Protein AF-A0A7S3QJV5-F1 (afdb_monomer_lite)

Radius of gyration: 36.89 Å; chains: 1; bounding box: 126×72×100 Å

InterPro domains:
  IPR002048 EF-hand domain [PS50222] (145-180)
  IPR011992 EF-hand domain pair [SSF47473] (116-188)
  IPR018247 EF-Hand 1, calcium-binding site [PS00018] (158-170)

Structure (mmCIF, N/CA/C/O backbone):
data_AF-A0A7S3QJV5-F1
#
_entry.id   AF-A0A7S3QJV5-F1
#
loop_
_atom_site.group_PDB
_atom_site.id
_atom_site.type_symbol
_atom_site.label_atom_id
_atom_site.label_alt_id
_atom_site.label_comp_id
_atom_site.label_asym_id
_atom_site.label_entity_id
_atom_site.label_seq_id
_atom_site.pdbx_PDB_ins_code
_atom_site.Cartn_x
_atom_site.Cartn_y
_atom_site.Cartn_z
_atom_site.occupancy
_atom_site.B_iso_or_equiv
_atom_site.auth_seq_id
_atom_site.auth_comp_id
_atom_site.auth_asym_id
_atom_site.auth_atom_id
_atom_site.pdbx_PDB_model_num
ATOM 1 N N . MET A 1 1 ? 72.831 6.671 14.131 1.00 45.59 1 MET A N 1
ATOM 2 C CA . MET A 1 1 ? 72.555 6.901 12.698 1.00 45.59 1 MET A CA 1
ATOM 3 C C . MET A 1 1 ? 71.406 5.989 12.308 1.00 45.59 1 MET A C 1
ATOM 5 O O . MET A 1 1 ? 71.610 4.786 12.236 1.00 45.59 1 MET A O 1
ATOM 9 N N . ALA A 1 2 ? 70.197 6.540 12.195 1.00 48.31 2 ALA A N 1
ATOM 10 C CA . ALA A 1 2 ? 69.017 5.817 11.722 1.00 48.31 2 ALA A CA 1
ATOM 11 C C . ALA A 1 2 ? 68.817 6.124 10.223 1.00 48.31 2 ALA A C 1
ATOM 13 O O . ALA A 1 2 ? 69.078 7.262 9.821 1.00 48.31 2 ALA A O 1
ATOM 14 N N . PRO A 1 3 ? 68.422 5.138 9.399 1.00 60.75 3 PRO A N 1
ATOM 15 C CA . PRO A 1 3 ? 68.335 5.291 7.953 1.00 60.75 3 PRO A CA 1
ATOM 16 C C . PRO A 1 3 ? 67.136 6.161 7.558 1.00 60.75 3 PRO A C 1
ATOM 18 O O . PRO A 1 3 ? 66.060 6.071 8.147 1.00 60.75 3 PRO A O 1
ATOM 21 N N . GLY A 1 4 ? 67.368 7.031 6.574 1.00 59.47 4 GLY A N 1
ATOM 22 C CA . GLY A 1 4 ? 66.462 8.093 6.154 1.00 59.47 4 GLY A CA 1
ATOM 23 C C . GLY A 1 4 ? 65.121 7.594 5.618 1.00 59.47 4 GLY A C 1
ATOM 24 O O . GLY A 1 4 ? 65.064 6.784 4.696 1.00 59.47 4 GLY A O 1
ATOM 25 N N . MET A 1 5 ? 64.042 8.146 6.174 1.00 69.69 5 MET A N 1
ATOM 26 C CA . MET A 1 5 ? 62.710 8.097 5.580 1.00 69.69 5 MET A CA 1
ATOM 27 C C . MET A 1 5 ? 62.641 9.100 4.429 1.00 69.69 5 MET A C 1
ATOM 29 O O . MET A 1 5 ? 62.835 10.299 4.625 1.00 69.69 5 MET A O 1
ATOM 33 N N . VAL A 1 6 ? 62.355 8.600 3.230 1.00 72.56 6 VAL A N 1
ATOM 34 C CA . VAL A 1 6 ? 62.026 9.431 2.070 1.00 72.56 6 VAL A CA 1
ATOM 35 C C . VAL A 1 6 ? 60.560 9.865 2.205 1.00 72.56 6 VAL A C 1
ATOM 37 O O . VAL A 1 6 ? 59.703 9.001 2.409 1.00 72.56 6 VAL A O 1
ATOM 40 N N . PRO A 1 7 ? 60.241 11.169 2.130 1.00 69.81 7 PRO A N 1
ATOM 41 C CA . PRO A 1 7 ? 58.867 11.641 2.237 1.00 69.81 7 PRO A CA 1
ATOM 42 C C . PRO A 1 7 ? 58.030 11.209 1.018 1.00 69.81 7 PRO A C 1
ATOM 44 O O . PRO A 1 7 ? 58.545 11.176 -0.104 1.00 69.81 7 PRO A O 1
ATOM 47 N N . PRO A 1 8 ? 56.739 10.884 1.215 1.00 71.44 8 PRO A N 1
ATOM 48 C CA . PRO A 1 8 ? 55.853 10.470 0.135 1.00 71.44 8 PRO A CA 1
ATOM 49 C C . PRO A 1 8 ? 55.608 11.622 -0.847 1.00 71.44 8 PRO A C 1
ATOM 51 O O . PRO A 1 8 ? 55.221 12.725 -0.461 1.00 71.44 8 PRO A O 1
ATOM 54 N N . GLN A 1 9 ? 55.835 11.346 -2.131 1.00 64.75 9 GLN A N 1
ATOM 55 C CA . GLN A 1 9 ? 55.521 12.243 -3.243 1.00 64.75 9 GLN A CA 1
ATOM 56 C C . GLN A 1 9 ? 54.000 12.432 -3.339 1.00 64.75 9 GLN A C 1
ATOM 58 O O . GLN A 1 9 ? 53.252 11.458 -3.434 1.00 64.75 9 GLN A O 1
ATOM 63 N N . MET A 1 10 ? 53.546 13.686 -3.310 1.00 60.22 10 MET A N 1
ATOM 64 C CA . MET A 1 10 ? 52.141 14.041 -3.511 1.00 60.22 10 MET A CA 1
ATOM 65 C C . MET A 1 10 ? 51.757 13.869 -4.983 1.00 60.22 10 MET A C 1
ATOM 67 O O . MET A 1 10 ? 52.409 14.413 -5.873 1.00 60.22 10 MET A O 1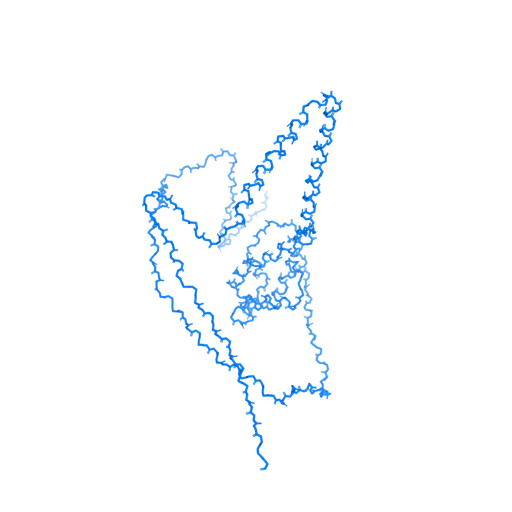
ATOM 71 N N . VAL A 1 11 ? 50.676 13.131 -5.233 1.00 72.50 11 VAL A N 1
ATOM 72 C CA . VAL A 1 11 ? 50.084 12.977 -6.566 1.00 72.50 11 VAL A CA 1
ATOM 73 C C . VAL A 1 11 ? 49.318 14.265 -6.917 1.00 72.50 11 VAL A C 1
ATOM 75 O O . VAL A 1 11 ? 48.444 14.672 -6.147 1.00 72.50 11 VAL A O 1
ATOM 78 N N . PRO A 1 12 ? 49.606 14.935 -8.049 1.00 59.50 12 PRO A N 1
ATOM 79 C CA . PRO A 1 12 ? 48.866 16.124 -8.464 1.00 59.50 12 PRO A CA 1
ATOM 80 C C . PRO A 1 12 ? 47.419 15.750 -8.813 1.00 59.50 12 PRO A C 1
ATOM 82 O O . PRO A 1 12 ? 47.192 14.937 -9.705 1.00 59.50 12 PRO A O 1
ATOM 85 N N . GLY A 1 13 ? 46.441 16.341 -8.120 1.00 65.94 13 GLY A N 1
ATOM 86 C CA . GLY A 1 13 ? 45.013 16.212 -8.454 1.00 65.94 13 GLY A CA 1
ATOM 87 C C . GLY A 1 13 ? 44.117 15.618 -7.365 1.00 65.94 13 GLY A C 1
ATOM 88 O O . GLY A 1 13 ? 42.898 15.635 -7.514 1.00 65.94 13 GLY A O 1
ATOM 89 N N . THR A 1 14 ? 44.666 15.146 -6.245 1.00 57.16 14 THR A N 1
ATOM 90 C CA . THR A 1 14 ? 43.845 14.749 -5.092 1.00 57.16 14 THR A CA 1
ATOM 91 C C . THR A 1 14 ? 43.510 15.964 -4.235 1.00 57.16 14 THR A C 1
ATOM 93 O O . THR A 1 14 ? 44.382 16.529 -3.574 1.00 57.16 14 THR A O 1
ATOM 96 N N . VAL A 1 15 ? 42.238 16.365 -4.245 1.00 67.12 15 VAL A N 1
ATOM 97 C CA . VAL A 1 15 ? 41.691 17.369 -3.324 1.00 67.12 15 VAL A CA 1
ATOM 98 C C . VAL A 1 15 ? 41.864 16.830 -1.897 1.00 67.12 15 VAL A C 1
ATOM 100 O O . VAL A 1 15 ? 41.422 15.708 -1.634 1.00 67.12 15 VAL A O 1
ATOM 103 N N . PRO A 1 16 ? 42.531 17.549 -0.977 1.00 58.97 16 PRO A N 1
ATOM 104 C CA . PRO A 1 16 ? 42.719 17.055 0.378 1.00 58.97 16 PRO A CA 1
ATOM 105 C C . PRO A 1 16 ? 41.355 16.859 1.037 1.00 58.97 16 PRO A C 1
ATOM 107 O O . PRO A 1 16 ? 40.515 17.761 1.041 1.00 58.97 16 PRO A O 1
ATOM 110 N N . TYR A 1 17 ? 41.145 15.665 1.589 1.00 60.09 17 TYR A N 1
ATOM 111 C CA . TYR A 1 17 ? 39.971 15.337 2.383 1.00 60.09 17 TYR A CA 1
ATOM 112 C C . TYR A 1 17 ? 39.971 16.263 3.605 1.00 60.09 17 TYR A C 1
ATOM 114 O O . TYR A 1 17 ? 40.754 16.072 4.533 1.00 60.09 17 TYR A O 1
ATOM 122 N N . GLN A 1 18 ? 39.148 17.311 3.579 1.00 67.62 18 GLN A N 1
ATOM 123 C CA . GLN A 1 18 ? 38.890 18.135 4.755 1.00 67.62 18 GLN A CA 1
ATOM 124 C C . GLN A 1 18 ? 38.063 17.267 5.712 1.00 67.62 18 GLN A C 1
ATOM 126 O O . GLN A 1 18 ? 36.935 16.901 5.365 1.00 67.62 18 GLN A O 1
ATOM 131 N N . PRO A 1 19 ? 38.602 16.864 6.876 1.00 64.31 19 PRO A N 1
ATOM 132 C CA . PRO A 1 19 ? 37.821 16.114 7.842 1.00 64.31 19 PRO A CA 1
ATOM 133 C C . PRO A 1 19 ? 36.627 16.974 8.261 1.00 64.31 19 PRO A C 1
ATOM 135 O O . PRO A 1 19 ? 36.795 18.089 8.753 1.00 64.31 19 PRO A O 1
ATOM 138 N N . TYR A 1 20 ? 35.417 16.458 8.038 1.00 65.94 20 TYR A N 1
ATOM 139 C CA . TYR A 1 20 ? 34.182 17.068 8.517 1.00 65.94 20 TYR A CA 1
ATOM 140 C C . TYR A 1 20 ? 34.261 17.158 10.045 1.00 65.94 20 TYR A C 1
ATOM 142 O O . TYR A 1 20 ? 34.082 16.163 10.749 1.00 65.94 20 TYR A O 1
ATOM 150 N N . MET A 1 21 ? 34.570 18.344 10.569 1.00 68.62 21 MET A N 1
ATOM 151 C CA . MET A 1 21 ? 34.465 18.599 11.998 1.00 68.62 21 MET A CA 1
ATOM 152 C C . MET A 1 21 ? 32.981 18.621 12.353 1.00 68.62 21 MET A C 1
ATOM 154 O O . MET A 1 21 ? 32.258 19.542 11.971 1.00 68.62 21 MET A O 1
ATOM 158 N N . MET A 1 22 ? 32.512 17.583 13.051 1.00 71.44 22 MET A N 1
ATOM 159 C CA . MET A 1 22 ? 31.176 17.606 13.639 1.00 71.44 22 MET A CA 1
ATOM 160 C C . MET A 1 22 ? 31.097 18.792 14.609 1.00 71.44 22 MET A C 1
ATOM 162 O O . MET A 1 22 ? 31.971 18.921 15.472 1.00 71.44 22 MET A O 1
ATOM 166 N N . PRO A 1 23 ? 30.083 19.665 14.484 1.00 66.75 23 PRO A N 1
ATOM 167 C CA . PRO A 1 23 ? 29.910 20.768 15.412 1.00 66.75 23 PRO A CA 1
ATOM 168 C C . PRO A 1 23 ? 29.685 20.200 16.814 1.00 66.75 23 PRO A C 1
ATOM 170 O O . PRO A 1 23 ? 28.782 19.393 17.038 1.00 66.75 23 PRO A O 1
ATOM 173 N N . MET A 1 24 ? 30.540 20.607 17.752 1.00 74.44 24 MET A N 1
ATOM 174 C CA . MET A 1 24 ? 30.411 20.236 19.157 1.00 74.44 24 MET A CA 1
ATOM 175 C C . MET A 1 24 ? 29.037 20.691 19.682 1.00 74.44 24 MET A C 1
ATOM 177 O O . MET A 1 24 ? 28.665 21.853 19.474 1.00 74.44 24 MET A O 1
ATOM 181 N N . PRO A 1 25 ? 28.281 19.822 20.375 1.00 64.94 25 PRO A N 1
ATOM 182 C CA . PRO A 1 25 ? 27.017 20.209 20.986 1.00 64.94 25 PRO A CA 1
ATOM 183 C C . PRO A 1 25 ? 27.276 21.289 22.046 1.00 64.94 25 PRO A C 1
ATOM 185 O O . PRO A 1 25 ? 27.932 21.035 23.053 1.00 64.94 25 PRO A O 1
ATOM 188 N N . GLY A 1 26 ? 26.788 22.508 21.795 1.00 74.31 26 GLY A N 1
ATOM 189 C CA . GLY A 1 26 ? 26.903 23.653 22.709 1.00 74.31 26 GLY A CA 1
ATOM 190 C C . GLY A 1 26 ? 27.581 24.899 22.132 1.00 74.31 26 GLY A C 1
ATOM 191 O O . GLY A 1 26 ? 27.541 25.948 22.771 1.00 74.31 26 GLY A O 1
ATOM 192 N N . ALA A 1 27 ? 28.162 24.836 20.930 1.00 56.44 27 ALA A N 1
ATOM 193 C CA . ALA A 1 27 ? 28.665 26.031 20.254 1.00 56.44 27 ALA A CA 1
ATOM 194 C C . ALA A 1 27 ? 27.516 26.761 19.535 1.00 56.44 27 ALA A C 1
ATOM 196 O O . ALA A 1 27 ? 26.900 26.213 18.619 1.00 56.44 27 ALA A O 1
ATOM 197 N N . ALA A 1 28 ? 27.218 27.994 19.953 1.00 63.41 28 ALA A N 1
ATOM 198 C CA . ALA A 1 28 ? 26.276 28.858 19.249 1.00 63.41 28 ALA A CA 1
ATOM 199 C C . ALA A 1 28 ? 26.770 29.094 17.806 1.00 63.41 28 ALA A C 1
ATOM 201 O O . ALA A 1 28 ? 27.954 29.392 17.618 1.00 63.41 28 ALA A O 1
ATOM 202 N N . PRO A 1 29 ? 25.907 28.948 16.784 1.00 71.25 29 PRO A N 1
ATOM 203 C CA . PRO A 1 29 ? 26.315 29.123 15.398 1.00 71.25 29 PRO A CA 1
ATOM 204 C C . PRO A 1 29 ? 26.819 30.558 15.170 1.00 71.25 29 PRO A C 1
ATOM 206 O O . PRO A 1 29 ? 26.218 31.503 15.691 1.00 71.25 29 PRO A O 1
ATOM 209 N N . PRO A 1 30 ? 27.912 30.749 14.406 1.00 68.88 30 PRO A N 1
ATOM 210 C CA . PRO A 1 30 ? 28.418 32.079 14.101 1.00 68.88 30 PRO A CA 1
ATOM 211 C C . PRO A 1 30 ? 27.342 32.867 13.349 1.00 68.88 30 PRO A C 1
ATOM 213 O O . PRO A 1 30 ? 26.872 32.453 12.288 1.00 68.88 30 PRO A O 1
ATOM 216 N N . MET A 1 31 ? 26.931 34.000 13.923 1.00 60.59 31 MET A N 1
ATOM 217 C CA . MET A 1 31 ? 26.004 34.924 13.279 1.00 60.59 31 MET A CA 1
ATOM 218 C C . MET A 1 31 ? 26.668 35.487 12.023 1.00 60.59 31 MET A C 1
ATOM 220 O O . MET A 1 31 ? 27.607 36.276 12.107 1.00 60.59 31 MET A O 1
ATOM 224 N N . MET A 1 32 ? 26.191 35.062 10.856 1.00 66.06 32 MET A N 1
ATOM 225 C CA . MET A 1 32 ? 26.576 35.649 9.576 1.00 66.06 32 MET A CA 1
ATOM 226 C C . MET A 1 32 ? 26.012 37.079 9.502 1.00 66.06 32 MET A C 1
ATOM 228 O O . MET A 1 32 ? 24.790 37.244 9.566 1.00 66.06 32 MET A O 1
ATOM 232 N N . PRO A 1 33 ? 26.844 38.123 9.351 1.00 59.09 33 PRO A N 1
ATOM 233 C CA . PRO A 1 33 ? 26.345 39.466 9.104 1.00 59.09 33 PRO A CA 1
ATOM 234 C C . PRO A 1 33 ? 25.798 39.543 7.670 1.00 59.09 33 PRO A C 1
ATOM 236 O O . PRO A 1 33 ? 26.550 39.405 6.710 1.00 59.09 33 PRO A O 1
ATOM 239 N N . GLY A 1 34 ? 24.489 39.775 7.524 1.00 58.19 34 GLY A N 1
ATOM 240 C CA . GLY A 1 34 ? 23.920 40.284 6.267 1.00 58.19 34 GLY A CA 1
ATOM 241 C C . GLY A 1 34 ? 22.997 39.370 5.456 1.00 58.19 34 GLY A C 1
ATOM 242 O O . GLY A 1 34 ? 22.793 39.653 4.279 1.00 58.19 34 GLY A O 1
ATOM 243 N N . TYR A 1 35 ? 22.385 38.329 6.031 1.00 52.16 35 TYR A N 1
ATOM 244 C CA . TYR A 1 35 ? 21.288 37.642 5.334 1.00 52.16 35 TYR A CA 1
ATOM 245 C C . TYR A 1 35 ? 19.986 38.451 5.439 1.00 52.16 35 TYR A C 1
ATOM 247 O O . TYR A 1 35 ? 19.222 38.328 6.395 1.00 52.16 35 TYR A O 1
ATOM 255 N N . VAL A 1 36 ? 19.749 39.299 4.436 1.00 54.62 36 VAL A N 1
ATOM 256 C CA . VAL A 1 36 ? 18.436 39.896 4.165 1.00 54.62 36 VAL A CA 1
ATOM 257 C C . VAL A 1 36 ? 17.515 38.767 3.708 1.00 54.62 36 VAL A C 1
ATOM 259 O O . VAL A 1 36 ? 17.758 38.141 2.679 1.00 54.62 36 VAL A O 1
ATOM 262 N N . VAL A 1 37 ? 16.485 38.474 4.498 1.00 53.81 37 VAL A N 1
ATOM 263 C CA . VAL A 1 37 ? 15.425 37.524 4.142 1.00 53.81 37 VAL A CA 1
ATOM 264 C C . VAL A 1 37 ? 14.600 38.161 3.018 1.00 53.81 37 VAL A C 1
ATOM 266 O O . VAL A 1 37 ? 13.980 39.192 3.270 1.00 53.81 37 VAL A O 1
ATOM 269 N N . PRO A 1 38 ? 14.579 37.621 1.784 1.00 49.62 38 PRO A N 1
ATOM 270 C CA . PRO A 1 38 ? 13.673 38.133 0.767 1.00 49.62 38 PRO A CA 1
ATOM 271 C C . PRO A 1 38 ? 12.232 37.808 1.174 1.00 49.62 38 PRO A C 1
ATOM 273 O O . PRO A 1 38 ? 11.909 36.659 1.492 1.00 49.62 38 PRO A O 1
ATOM 276 N N . ASP A 1 39 ? 11.385 38.838 1.175 1.00 48.06 39 ASP A N 1
ATOM 277 C CA . ASP A 1 39 ? 9.954 38.764 1.458 1.00 48.06 39 ASP A CA 1
ATOM 278 C C . ASP A 1 39 ? 9.294 37.633 0.664 1.00 48.06 39 ASP A C 1
ATOM 280 O O . ASP A 1 39 ? 9.160 37.664 -0.561 1.00 48.06 39 ASP A O 1
ATOM 284 N N . ARG A 1 40 ? 8.859 36.601 1.387 1.00 50.12 40 ARG A N 1
ATOM 285 C CA . ARG A 1 40 ? 8.339 35.351 0.823 1.00 50.12 40 ARG A CA 1
ATOM 286 C C . ARG A 1 40 ? 6.885 35.438 0.332 1.00 50.12 40 ARG A C 1
ATOM 288 O O . ARG A 1 40 ? 6.243 34.403 0.195 1.00 50.12 40 ARG A O 1
ATOM 295 N N . PHE A 1 41 ? 6.361 36.636 0.057 1.00 52.72 41 PHE A N 1
ATOM 296 C CA . PHE A 1 41 ? 4.948 36.845 -0.303 1.00 52.72 41 PHE A CA 1
ATOM 297 C C . PHE A 1 41 ? 4.713 37.865 -1.434 1.00 52.72 41 PHE A C 1
ATOM 299 O O . PHE A 1 41 ? 3.680 38.525 -1.476 1.00 52.72 41 PHE A O 1
ATOM 306 N N . GLY A 1 42 ? 5.649 37.969 -2.383 1.00 48.88 42 GLY A N 1
ATOM 307 C CA . GLY A 1 42 ? 5.533 38.845 -3.560 1.00 48.88 42 GLY A CA 1
ATOM 308 C C . GLY A 1 42 ? 5.434 38.134 -4.915 1.00 48.88 42 GLY A C 1
ATOM 309 O O . GLY A 1 42 ? 5.727 38.754 -5.933 1.00 48.88 42 GLY A O 1
ATOM 310 N N . LEU A 1 43 ? 5.083 36.844 -4.969 1.00 51.75 43 LEU A N 1
ATOM 311 C CA . LEU A 1 43 ? 4.908 36.162 -6.256 1.00 51.75 43 LEU A CA 1
ATOM 312 C C . LEU A 1 43 ? 3.581 36.590 -6.889 1.00 51.75 43 LEU A C 1
ATOM 314 O O . LEU A 1 43 ? 2.505 36.187 -6.448 1.00 51.75 43 LEU A O 1
ATOM 318 N N . ALA A 1 44 ? 3.682 37.416 -7.931 1.00 59.09 44 ALA A N 1
ATOM 319 C CA . ALA A 1 44 ? 2.591 37.662 -8.859 1.00 59.09 44 ALA A CA 1
ATOM 320 C C . ALA A 1 44 ? 2.034 36.317 -9.369 1.00 59.09 44 ALA A C 1
ATOM 322 O O . ALA A 1 44 ? 2.816 35.390 -9.612 1.00 59.09 44 ALA A O 1
ATOM 323 N N . PRO A 1 45 ? 0.704 36.182 -9.517 1.00 62.31 45 PRO A N 1
ATOM 324 C CA . PRO A 1 45 ? 0.112 34.962 -10.044 1.00 62.31 45 PRO A CA 1
ATOM 325 C C . PRO A 1 45 ? 0.688 34.676 -11.440 1.00 62.31 45 PRO A C 1
ATOM 327 O O . PRO A 1 45 ? 0.845 35.610 -12.233 1.00 62.31 45 PRO A O 1
ATOM 330 N N . PRO A 1 46 ? 1.022 33.412 -11.754 1.00 63.38 46 PRO A N 1
ATOM 331 C CA . PRO A 1 46 ? 1.524 33.063 -13.072 1.00 63.38 46 PRO A CA 1
ATOM 332 C C . PRO A 1 46 ? 0.483 33.441 -14.139 1.00 63.38 46 PRO A C 1
ATOM 334 O O . PRO A 1 46 ? -0.719 33.268 -13.905 1.00 63.38 46 PRO A O 1
ATOM 337 N N . PRO A 1 47 ? 0.912 33.966 -15.301 1.00 60.12 47 PRO A N 1
ATOM 338 C CA . PRO A 1 47 ? 0.000 34.269 -16.392 1.00 60.12 47 PRO A CA 1
ATOM 339 C C . PRO A 1 47 ? -0.730 32.992 -16.810 1.00 60.12 47 PRO A C 1
ATOM 341 O O . PRO A 1 47 ? -0.122 31.931 -16.957 1.00 60.12 47 PRO A O 1
ATOM 344 N N . LEU A 1 48 ? -2.048 33.102 -16.981 1.00 55.62 48 LEU A N 1
ATOM 345 C CA . LEU A 1 48 ? -2.882 32.043 -17.533 1.00 55.62 48 LEU A CA 1
ATOM 346 C C . LEU A 1 48 ? -2.375 31.709 -18.938 1.00 55.62 48 LEU A C 1
ATOM 348 O O . LEU A 1 48 ? -2.609 32.458 -19.885 1.00 55.62 48 LEU A O 1
ATOM 352 N N . ILE A 1 49 ? -1.676 30.582 -19.059 1.00 48.97 49 ILE A N 1
ATOM 353 C CA . ILE A 1 49 ? -1.337 29.971 -20.341 1.00 48.97 49 ILE A CA 1
ATOM 354 C C . ILE A 1 49 ? -2.641 29.393 -20.903 1.00 48.97 49 ILE A C 1
ATOM 356 O O . ILE A 1 49 ? -3.000 28.244 -20.653 1.00 48.97 49 ILE A O 1
ATOM 360 N N . HIS A 1 50 ? -3.396 30.236 -21.605 1.00 54.81 50 HIS A N 1
ATOM 361 C CA . HIS A 1 50 ? -4.310 29.781 -22.643 1.00 54.81 50 HIS A CA 1
ATOM 362 C C . HIS A 1 50 ? -3.450 29.282 -23.812 1.00 54.81 50 HIS A C 1
ATOM 364 O O . HIS A 1 50 ? -2.448 29.910 -24.130 1.00 54.81 50 HIS A O 1
ATOM 370 N N . ASP A 1 51 ? -3.851 28.165 -24.421 1.00 46.94 51 ASP A N 1
ATOM 371 C CA . ASP A 1 51 ? -3.243 27.527 -25.604 1.00 46.94 51 ASP A CA 1
ATOM 372 C C . ASP A 1 51 ? -2.282 26.358 -25.325 1.00 46.94 51 ASP A C 1
ATOM 374 O O . ASP A 1 51 ? -1.153 26.304 -25.805 1.00 46.94 51 ASP A O 1
ATOM 378 N N . SER A 1 52 ? -2.790 25.329 -24.638 1.00 47.19 52 SER A N 1
ATOM 379 C CA . SER A 1 52 ? -2.385 23.956 -24.972 1.00 47.19 52 SER A CA 1
ATOM 380 C C . SER A 1 52 ? -3.234 23.481 -26.157 1.00 47.19 52 SER A C 1
ATOM 382 O O . SER A 1 52 ? -4.458 23.382 -26.005 1.00 47.19 52 SER A O 1
ATOM 384 N N . PRO A 1 53 ? -2.650 23.168 -27.330 1.00 50.38 53 PRO A N 1
ATOM 385 C CA . PRO A 1 53 ? -3.390 22.557 -28.420 1.00 50.38 53 PRO A CA 1
ATOM 386 C C . PRO A 1 53 ? -3.753 21.131 -28.003 1.00 50.38 53 PRO A C 1
ATOM 388 O O . PRO A 1 53 ? -2.949 20.205 -28.095 1.00 50.38 53 PRO A O 1
ATOM 391 N N . TYR A 1 54 ? -4.987 20.945 -27.539 1.00 45.69 54 TYR A N 1
ATOM 392 C CA . TYR A 1 54 ? -5.613 19.631 -27.547 1.00 45.69 54 TYR A CA 1
ATOM 393 C C . TYR A 1 54 ? -5.610 19.142 -28.997 1.00 45.69 54 TYR A C 1
ATOM 395 O O . TYR A 1 54 ? -6.403 19.591 -29.824 1.00 45.69 54 TYR A O 1
ATOM 403 N N . VAL A 1 55 ? -4.688 18.234 -29.316 1.00 47.47 55 VAL A N 1
ATOM 404 C CA . VAL A 1 55 ? -4.732 17.459 -30.551 1.00 47.47 55 VAL A CA 1
ATOM 405 C C . VAL A 1 55 ? -6.036 16.676 -30.505 1.00 47.47 55 VAL A C 1
ATOM 407 O O . VAL A 1 55 ? -6.192 15.736 -29.726 1.00 47.47 55 VAL A O 1
ATOM 410 N N . ALA A 1 56 ? -7.006 17.119 -31.302 1.00 46.50 56 ALA A N 1
ATOM 411 C CA . ALA A 1 56 ? -8.270 16.439 -31.489 1.00 46.50 56 ALA A CA 1
ATOM 412 C C . ALA A 1 56 ? -7.984 15.027 -32.013 1.00 46.50 56 ALA A C 1
ATOM 414 O O . ALA A 1 56 ? -7.695 14.826 -33.195 1.00 46.50 56 ALA A O 1
ATOM 415 N N . VAL A 1 57 ? -8.037 14.042 -31.117 1.00 52.00 57 VAL A N 1
ATOM 416 C CA . VAL A 1 57 ? -7.992 12.631 -31.483 1.00 52.00 57 VAL A CA 1
ATOM 417 C C . VAL A 1 57 ? -9.229 12.365 -32.331 1.00 52.00 57 VAL A C 1
ATOM 419 O O . VAL A 1 57 ? -10.361 12.367 -31.846 1.00 52.00 57 VAL A O 1
ATOM 422 N N . LYS A 1 58 ? -8.997 12.204 -33.634 1.00 54.16 58 LYS A N 1
ATOM 423 C CA . LYS A 1 58 ? -10.013 11.874 -34.629 1.00 54.16 58 LYS A CA 1
ATOM 424 C C . LYS A 1 58 ? -10.788 10.641 -34.139 1.00 54.16 58 LYS A C 1
ATOM 426 O O . LYS A 1 58 ? -10.149 9.636 -33.818 1.00 54.16 58 LYS A O 1
ATOM 431 N N . PRO A 1 59 ? -12.130 10.682 -34.064 1.00 51.00 59 PRO A N 1
ATOM 432 C CA . PRO A 1 59 ? -12.906 9.530 -33.631 1.00 51.00 59 PRO A CA 1
ATOM 433 C C . PRO A 1 59 ? -12.603 8.350 -34.558 1.00 51.00 59 PRO A C 1
ATOM 435 O O . PRO A 1 59 ? -12.768 8.444 -35.777 1.00 51.00 59 PRO A O 1
ATOM 438 N N . ARG A 1 60 ? -12.108 7.248 -33.975 1.00 57.78 60 ARG A N 1
ATOM 439 C CA . ARG A 1 60 ? -11.980 5.959 -34.664 1.00 57.78 60 ARG A CA 1
ATOM 440 C C . ARG A 1 60 ? -13.361 5.614 -35.214 1.00 57.78 60 ARG A C 1
ATOM 442 O O . ARG A 1 60 ? -14.323 5.525 -34.454 1.00 57.78 60 ARG A O 1
ATOM 449 N N . GLY A 1 61 ? -13.449 5.489 -36.537 1.00 65.81 61 GLY A N 1
ATOM 450 C CA . GLY A 1 61 ? -14.672 5.090 -37.222 1.00 65.81 61 GLY A CA 1
ATOM 451 C C . GLY A 1 61 ? -15.206 3.751 -36.696 1.00 65.81 61 GLY A C 1
ATOM 452 O O . GLY A 1 61 ? -14.469 3.006 -36.043 1.00 65.81 61 GLY A O 1
ATOM 453 N N . PRO A 1 62 ? -16.486 3.448 -36.961 1.00 58.44 62 PRO A N 1
ATOM 454 C CA . PRO A 1 62 ? -17.132 2.239 -36.474 1.00 58.44 62 PRO A CA 1
ATOM 455 C C . PRO A 1 62 ? -16.336 1.009 -36.913 1.00 58.44 62 PRO A C 1
ATOM 457 O O . PRO A 1 62 ? -16.116 0.791 -38.105 1.00 58.44 62 PRO A O 1
ATOM 460 N N . LEU A 1 63 ? -15.888 0.226 -35.930 1.00 61.66 63 LEU A N 1
ATOM 461 C CA . LEU A 1 63 ? -15.284 -1.082 -36.147 1.00 61.66 63 LEU A CA 1
ATOM 462 C C . LEU A 1 63 ? -16.300 -1.936 -36.911 1.00 61.66 63 LEU A C 1
ATOM 464 O O . LEU A 1 63 ? -17.336 -2.313 -36.363 1.00 61.66 63 LEU A O 1
ATOM 468 N N . MET A 1 64 ? -16.017 -2.202 -38.189 1.00 65.88 64 MET A N 1
ATOM 469 C CA . MET A 1 64 ? -16.718 -3.227 -38.955 1.00 65.88 64 MET A CA 1
ATOM 470 C C . MET A 1 64 ? -16.566 -4.542 -38.194 1.00 65.88 64 MET A C 1
ATOM 472 O O . MET A 1 64 ? -15.471 -5.095 -38.105 1.00 65.88 64 MET A O 1
ATOM 476 N N . GLY A 1 65 ? -17.664 -5.002 -37.599 1.00 66.12 65 GLY A N 1
ATOM 477 C CA . GLY A 1 65 ? -17.731 -6.327 -37.007 1.00 66.12 65 GLY A CA 1
ATOM 478 C C . GLY A 1 65 ? -17.465 -7.402 -38.070 1.00 66.12 65 GLY A C 1
ATOM 479 O O . GLY A 1 65 ? -17.753 -7.180 -39.252 1.00 66.12 65 GLY A O 1
ATOM 480 N N . PRO A 1 66 ? -16.912 -8.556 -37.670 1.00 64.44 66 PRO A N 1
ATOM 481 C CA . PRO A 1 66 ? -16.685 -9.674 -38.577 1.00 64.44 66 PRO A CA 1
ATOM 482 C C . PRO A 1 66 ? -18.004 -10.108 -39.228 1.00 64.44 66 PRO A C 1
ATOM 484 O O . PRO A 1 66 ? -19.056 -10.138 -38.582 1.00 64.44 66 PRO A O 1
ATOM 487 N N . LYS A 1 67 ? -17.950 -10.419 -40.529 1.00 66.75 67 LYS A N 1
ATOM 488 C CA . LYS A 1 67 ? -19.099 -10.926 -41.287 1.00 66.75 67 LYS A CA 1
ATOM 489 C C . LYS A 1 67 ? -19.656 -12.185 -40.600 1.00 66.75 67 LYS A C 1
ATOM 491 O O . LYS A 1 67 ? -18.873 -13.066 -40.240 1.00 66.75 67 LYS A O 1
ATOM 496 N N . PRO A 1 68 ? -20.986 -12.322 -40.450 1.00 58.31 68 PRO A N 1
ATOM 497 C CA . PRO A 1 68 ? -21.581 -13.548 -39.937 1.00 58.31 68 PRO A CA 1
ATOM 498 C C . PRO A 1 68 ? -21.347 -14.671 -40.956 1.00 58.31 68 PRO A C 1
ATOM 500 O O . PRO A 1 68 ? -21.919 -14.636 -42.043 1.00 58.31 68 PRO A O 1
ATOM 503 N N . GLY A 1 69 ? -20.486 -15.637 -40.630 1.00 66.44 69 GLY A N 1
ATOM 504 C CA . GLY A 1 69 ? -20.253 -16.827 -41.461 1.00 66.44 69 GLY A CA 1
ATOM 505 C C . GLY A 1 69 ? -18.804 -17.310 -41.536 1.00 66.44 69 GLY A C 1
ATOM 506 O O . GLY A 1 69 ? -18.579 -18.456 -41.909 1.00 66.44 69 GLY A O 1
ATOM 507 N N . GLU A 1 70 ? -17.831 -16.491 -41.141 1.00 55.91 70 GLU A N 1
ATOM 508 C CA . GLU A 1 70 ? -16.424 -16.899 -41.082 1.00 55.91 70 GLU A CA 1
ATOM 509 C C . GLU A 1 70 ? -16.080 -17.275 -39.637 1.00 55.91 70 GLU A C 1
ATOM 511 O O . GLU A 1 70 ? -15.808 -16.426 -38.789 1.00 55.91 70 GLU A O 1
ATOM 516 N N . GLY A 1 71 ? -16.176 -18.572 -39.333 1.00 69.19 71 GLY A N 1
ATOM 517 C CA . GLY A 1 71 ? -15.625 -19.118 -38.096 1.00 69.19 71 GLY A CA 1
ATOM 518 C C . GLY A 1 71 ? -14.114 -18.862 -38.038 1.00 69.19 71 GLY A C 1
ATOM 519 O O . GLY A 1 71 ? -13.468 -18.827 -39.088 1.00 69.19 71 GLY A O 1
ATOM 520 N N . PRO A 1 72 ? -13.536 -18.663 -36.840 1.00 66.38 72 PRO A N 1
ATOM 521 C CA . PRO A 1 72 ? -12.101 -18.456 -36.711 1.00 66.38 72 PRO A CA 1
ATOM 522 C C . PRO A 1 72 ? -11.361 -19.637 -37.356 1.00 66.38 72 PRO A C 1
ATOM 524 O O . PRO A 1 72 ? -11.752 -20.784 -37.110 1.00 66.38 72 PRO A O 1
ATOM 527 N N . PRO A 1 73 ? -10.325 -19.395 -38.183 1.00 67.31 73 PRO A N 1
ATOM 528 C CA . PRO A 1 73 ? -9.494 -20.474 -38.692 1.00 67.31 73 PRO A CA 1
ATOM 529 C C . PRO A 1 73 ? -8.951 -21.245 -37.489 1.00 67.31 73 PRO A C 1
ATOM 531 O O . PRO A 1 73 ? -8.309 -20.673 -36.605 1.00 67.31 73 PRO A O 1
ATOM 534 N N . GLY A 1 74 ? -9.298 -22.531 -37.417 1.00 65.06 74 GLY A N 1
ATOM 535 C CA . GLY A 1 74 ? -8.780 -23.419 -36.388 1.00 65.06 74 GLY A CA 1
ATOM 536 C C . GLY A 1 74 ? -7.251 -23.426 -36.450 1.00 65.06 74 GLY A C 1
ATOM 537 O O . GLY A 1 74 ? -6.698 -23.318 -37.546 1.00 65.06 74 GLY A O 1
ATOM 538 N N . PRO A 1 75 ? -6.557 -23.512 -35.305 1.00 59.75 75 PRO A N 1
ATOM 539 C CA . PRO A 1 75 ? -5.108 -23.612 -35.297 1.00 59.75 75 PRO A CA 1
ATOM 540 C C . PRO A 1 75 ? -4.688 -24.854 -36.090 1.00 59.75 75 PRO A C 1
ATOM 542 O O . PRO A 1 75 ? -4.997 -25.986 -35.715 1.00 59.75 75 PRO A O 1
ATOM 545 N N . ASP A 1 76 ? -4.022 -24.606 -37.214 1.00 64.75 76 ASP A N 1
ATOM 546 C CA . ASP A 1 76 ? -3.366 -25.610 -38.038 1.00 64.75 76 ASP A CA 1
ATOM 547 C C . ASP A 1 76 ? -2.165 -26.146 -37.252 1.00 64.75 76 ASP A C 1
ATOM 549 O O . ASP A 1 76 ? -1.069 -25.584 -37.270 1.00 64.75 76 ASP A O 1
ATOM 553 N N . PHE A 1 77 ? -2.402 -27.201 -36.471 1.00 57.66 77 PHE A N 1
ATOM 554 C CA . PHE A 1 77 ? -1.357 -27.969 -35.801 1.00 57.66 77 PHE A CA 1
ATOM 555 C C . PHE A 1 77 ? -0.690 -28.892 -36.824 1.00 57.66 77 PHE A C 1
ATOM 557 O O . PHE A 1 77 ? -0.801 -30.115 -36.770 1.00 57.66 77 PHE A O 1
ATOM 564 N N . GLY A 1 78 ? -0.006 -28.269 -37.781 1.00 52.84 78 GLY A N 1
ATOM 565 C CA . GLY A 1 78 ? 0.932 -28.927 -38.668 1.00 52.84 78 GLY A CA 1
ATOM 566 C C . GLY A 1 78 ? 2.138 -29.403 -37.868 1.00 52.84 78 GLY A C 1
ATOM 567 O O . GLY A 1 78 ? 3.002 -28.620 -37.475 1.00 52.84 78 GLY A O 1
ATOM 568 N N . ASP A 1 79 ? 2.177 -30.708 -37.626 1.00 57.00 79 ASP A N 1
ATOM 569 C CA . ASP A 1 79 ? 3.322 -31.439 -37.111 1.00 57.00 79 ASP A CA 1
ATOM 570 C C . ASP A 1 79 ? 4.613 -31.050 -37.849 1.00 57.00 79 ASP A C 1
ATOM 572 O O . ASP A 1 79 ? 4.691 -31.191 -39.073 1.00 57.00 79 ASP A O 1
ATOM 576 N N . LYS A 1 80 ? 5.631 -30.657 -37.060 1.00 53.03 80 LYS A N 1
ATOM 577 C CA . LYS A 1 80 ? 7.088 -30.560 -37.341 1.00 53.03 80 LYS A CA 1
ATOM 578 C C . LYS A 1 80 ? 7.681 -29.175 -37.056 1.00 53.03 80 LYS A C 1
ATOM 580 O O . LYS A 1 80 ? 8.232 -28.524 -37.938 1.00 53.03 80 LYS A O 1
ATOM 585 N N . HIS A 1 81 ? 7.726 -28.807 -35.778 1.00 52.94 81 HIS A N 1
ATOM 586 C CA . HIS A 1 81 ? 8.811 -27.966 -35.275 1.00 52.94 81 HIS A CA 1
ATOM 587 C C . HIS A 1 81 ? 9.643 -28.781 -34.273 1.00 52.94 81 HIS A C 1
ATOM 589 O O . HIS A 1 81 ? 9.120 -29.153 -33.221 1.00 52.94 81 HIS A O 1
A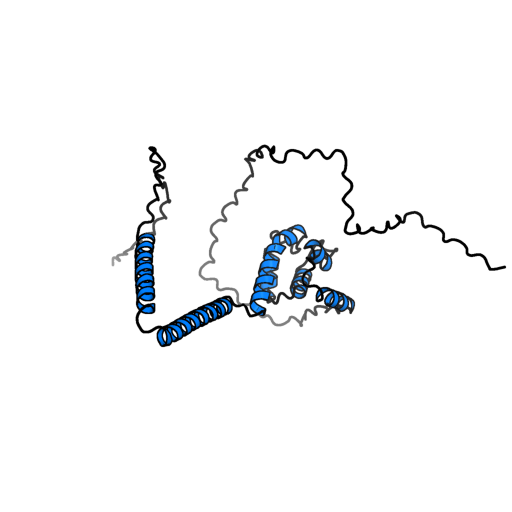TOM 595 N N . PRO A 1 82 ? 10.909 -29.126 -34.581 1.00 51.19 82 PRO A N 1
ATOM 596 C CA . PRO A 1 82 ? 11.807 -29.699 -33.586 1.00 51.19 82 PRO A CA 1
ATOM 597 C C . PRO A 1 82 ? 11.993 -28.678 -32.460 1.00 51.19 82 PRO A C 1
ATOM 599 O O . PRO A 1 82 ? 12.179 -27.492 -32.723 1.00 51.19 82 PRO A O 1
ATOM 602 N N . GLY A 1 83 ? 11.885 -29.151 -31.217 1.00 50.44 83 GLY A N 1
ATOM 603 C CA . GLY A 1 83 ? 11.865 -28.342 -30.004 1.00 50.44 83 GLY A CA 1
ATOM 604 C C . GLY A 1 83 ? 12.943 -27.262 -29.961 1.00 50.44 83 GLY A C 1
ATOM 605 O O . GLY A 1 83 ? 14.081 -27.519 -29.577 1.00 50.44 83 GLY A O 1
ATOM 606 N N . MET A 1 84 ? 12.542 -26.030 -30.265 1.00 47.16 84 MET A N 1
ATOM 607 C CA . MET A 1 84 ? 13.212 -24.829 -29.785 1.00 47.16 84 MET A CA 1
ATOM 608 C C . MET A 1 84 ? 12.797 -24.665 -28.326 1.00 47.16 84 MET A C 1
ATOM 610 O O . MET A 1 84 ? 11.915 -23.883 -27.980 1.00 47.16 84 MET A O 1
ATOM 614 N N . PHE A 1 85 ? 13.413 -25.474 -27.465 1.00 44.88 85 PHE A N 1
ATOM 615 C CA . PHE A 1 85 ? 13.568 -25.101 -26.072 1.00 44.88 85 PHE A CA 1
ATOM 616 C C . PHE A 1 85 ? 14.250 -23.736 -26.087 1.00 44.88 85 PHE A C 1
ATOM 618 O O . PHE A 1 85 ? 15.425 -23.633 -26.442 1.00 44.88 85 PHE A O 1
ATOM 625 N N . TYR A 1 86 ? 13.512 -22.685 -25.734 1.00 40.59 86 TYR A N 1
ATOM 626 C CA . TYR A 1 86 ? 14.125 -21.449 -25.282 1.00 40.59 86 TYR A CA 1
ATOM 627 C C . TYR A 1 86 ? 14.874 -21.805 -24.006 1.00 40.59 86 TYR A C 1
ATOM 629 O O . TYR A 1 86 ? 14.338 -21.775 -22.900 1.00 40.59 86 TYR A O 1
ATOM 637 N N . HIS A 1 87 ? 16.118 -22.237 -24.179 1.00 38.84 87 HIS A N 1
ATOM 638 C CA . HIS A 1 87 ? 17.069 -22.308 -23.102 1.00 38.84 87 HIS A CA 1
ATOM 639 C C . HIS A 1 87 ? 17.388 -20.851 -22.790 1.00 38.84 87 HIS A C 1
ATOM 641 O O . HIS A 1 87 ? 18.286 -20.261 -23.382 1.00 38.84 87 HIS A O 1
ATOM 647 N N . VAL A 1 88 ? 16.571 -20.241 -21.929 1.00 43.59 88 VAL A N 1
ATOM 648 C CA . VAL A 1 88 ? 16.930 -18.988 -21.278 1.00 43.59 88 VAL A CA 1
ATOM 649 C C . VAL A 1 88 ? 18.249 -19.298 -20.576 1.00 43.59 88 VAL A C 1
ATOM 651 O O . VAL A 1 88 ? 18.272 -20.186 -19.714 1.00 43.59 88 VAL A O 1
ATOM 654 N N . PRO A 1 89 ? 19.375 -18.689 -20.982 1.00 37.00 89 PRO A N 1
ATOM 655 C CA . PRO A 1 89 ? 20.603 -18.869 -20.249 1.00 37.00 89 PRO A CA 1
ATOM 656 C C . PRO A 1 89 ? 20.344 -18.264 -18.875 1.00 37.00 89 PRO A C 1
ATOM 658 O O . PRO A 1 89 ? 20.286 -17.046 -18.722 1.00 37.00 89 PRO A O 1
ATOM 661 N N . HIS A 1 90 ? 20.171 -19.117 -17.866 1.00 40.16 90 HIS A N 1
ATOM 662 C CA . HIS A 1 90 ? 20.364 -18.717 -16.487 1.00 40.16 90 HIS A CA 1
ATOM 663 C C . HIS A 1 90 ? 21.819 -18.258 -16.401 1.00 40.16 90 HIS A C 1
ATOM 665 O O . HIS A 1 90 ? 22.720 -19.057 -16.145 1.00 40.16 90 HIS A O 1
ATOM 671 N N . LYS A 1 91 ? 22.072 -16.972 -16.679 1.00 38.81 91 LYS A N 1
ATOM 672 C CA . LYS A 1 91 ? 23.281 -16.309 -16.218 1.00 38.81 91 LYS A CA 1
ATOM 673 C C . LYS A 1 91 ? 23.255 -16.539 -14.720 1.00 38.81 91 LYS A C 1
ATOM 675 O O . LYS A 1 91 ? 22.427 -15.974 -14.014 1.00 38.81 91 LYS A O 1
ATOM 680 N N . THR A 1 92 ? 24.106 -17.453 -14.270 1.00 44.66 92 THR A N 1
ATOM 681 C CA . THR A 1 92 ? 24.443 -17.653 -12.872 1.00 44.66 92 THR A CA 1
ATOM 682 C C . THR A 1 92 ? 24.713 -16.279 -12.301 1.00 44.66 92 THR A C 1
ATOM 684 O O . THR A 1 92 ? 25.748 -15.677 -12.593 1.00 44.66 92 THR A O 1
ATOM 687 N N . THR A 1 93 ? 23.734 -15.764 -11.563 1.00 49.66 93 THR A N 1
ATOM 688 C CA . THR A 1 93 ? 23.824 -14.564 -10.753 1.00 49.66 93 THR A CA 1
ATOM 689 C C . THR A 1 93 ? 24.983 -14.820 -9.807 1.00 49.66 93 THR A C 1
ATOM 691 O O . THR A 1 93 ? 24.858 -15.545 -8.820 1.00 49.66 93 THR A O 1
ATOM 694 N N . GLY A 1 94 ? 26.164 -14.356 -10.214 1.00 39.91 94 GLY A N 1
ATOM 695 C CA . GLY A 1 94 ? 27.401 -14.592 -9.497 1.00 39.91 94 GLY A CA 1
ATOM 696 C C . GLY A 1 94 ? 27.252 -14.098 -8.065 1.00 39.91 94 GLY A C 1
ATOM 697 O O . GLY A 1 94 ? 26.482 -13.178 -7.788 1.00 39.91 94 GLY A O 1
ATOM 698 N N . LEU A 1 95 ? 28.018 -14.705 -7.164 1.00 48.25 95 LEU A N 1
ATOM 699 C CA . LEU A 1 95 ? 28.120 -14.427 -5.725 1.00 48.25 95 LEU A CA 1
ATOM 700 C C . LEU A 1 95 ? 28.152 -12.929 -5.326 1.00 48.25 95 LEU A C 1
ATOM 702 O O . LEU A 1 95 ? 27.898 -12.602 -4.170 1.00 48.25 95 LEU A O 1
ATOM 706 N N . GLN A 1 96 ? 28.384 -12.016 -6.273 1.00 43.72 96 GLN A N 1
ATOM 707 C CA . GLN A 1 96 ? 28.206 -10.567 -6.143 1.00 43.72 96 GLN A CA 1
ATOM 708 C C . GLN A 1 96 ? 26.768 -10.149 -5.759 1.00 43.72 96 GLN A C 1
ATOM 710 O O . GLN A 1 96 ? 26.590 -9.231 -4.960 1.00 43.72 96 GLN A O 1
ATOM 715 N N . GLY A 1 97 ? 25.739 -10.835 -6.275 1.00 43.56 97 GLY A N 1
ATOM 716 C CA . GLY A 1 97 ? 24.334 -10.521 -5.983 1.00 43.56 97 GLY A CA 1
ATOM 717 C C . GLY A 1 97 ? 23.934 -10.827 -4.536 1.00 43.56 97 GLY A C 1
ATOM 718 O O . GLY A 1 97 ? 23.147 -10.096 -3.939 1.00 43.56 97 GLY A O 1
ATOM 719 N N . ALA A 1 98 ? 24.527 -11.860 -3.929 1.00 45.22 98 ALA A N 1
ATOM 720 C CA . ALA A 1 98 ? 24.234 -12.252 -2.550 1.00 45.22 98 ALA A CA 1
ATOM 721 C C . ALA A 1 98 ? 24.802 -11.260 -1.518 1.00 45.22 98 ALA A C 1
ATOM 723 O O . ALA A 1 98 ? 24.156 -10.988 -0.506 1.00 45.22 98 ALA A O 1
ATOM 724 N N . ALA A 1 99 ? 25.972 -10.671 -1.791 1.00 49.00 99 ALA A N 1
ATOM 725 C CA . ALA A 1 99 ? 26.589 -9.685 -0.904 1.00 49.00 99 ALA A CA 1
ATOM 726 C C . ALA A 1 99 ? 25.791 -8.369 -0.854 1.00 49.00 99 ALA A C 1
ATOM 728 O O . ALA A 1 99 ? 25.570 -7.820 0.226 1.00 49.00 99 ALA A O 1
ATOM 729 N N . ASN A 1 100 ? 25.271 -7.910 -1.997 1.00 52.66 100 ASN A N 1
ATOM 730 C CA . ASN A 1 100 ? 24.410 -6.725 -2.045 1.00 52.66 100 ASN A CA 1
ATOM 731 C C . ASN A 1 100 ? 23.018 -6.992 -1.439 1.00 52.66 100 ASN A C 1
ATOM 733 O O . ASN A 1 100 ? 22.441 -6.098 -0.822 1.00 52.66 100 ASN A O 1
ATOM 737 N N . LYS A 1 101 ? 22.506 -8.230 -1.536 1.00 48.56 101 LYS A N 1
ATOM 738 C CA . LYS A 1 101 ? 21.215 -8.641 -0.953 1.00 48.56 101 LYS A CA 1
ATOM 739 C C . LYS A 1 101 ? 21.230 -8.661 0.586 1.00 48.56 101 LYS A C 1
ATOM 741 O O . LYS A 1 101 ? 20.247 -8.278 1.210 1.00 48.56 101 LYS A O 1
ATOM 746 N N . LEU A 1 102 ? 22.354 -9.036 1.207 1.00 50.25 102 LEU A N 1
ATOM 747 C CA . LEU A 1 102 ? 22.516 -9.048 2.673 1.00 50.25 102 LEU A CA 1
ATOM 748 C C . LEU A 1 102 ? 22.739 -7.654 3.280 1.00 50.25 102 LEU A C 1
ATOM 750 O O . LEU A 1 102 ? 22.300 -7.401 4.400 1.00 50.25 102 LEU A O 1
ATOM 754 N N . ALA A 1 103 ? 23.371 -6.734 2.548 1.00 51.22 103 ALA A N 1
ATOM 755 C CA . ALA A 1 103 ? 23.569 -5.359 3.011 1.00 51.22 103 ALA A CA 1
ATOM 756 C C . ALA A 1 103 ? 22.274 -4.520 2.991 1.00 51.22 103 ALA A C 1
ATOM 758 O O . ALA A 1 103 ? 22.159 -3.552 3.741 1.00 51.22 103 ALA A O 1
ATOM 759 N N . LEU A 1 104 ? 21.291 -4.896 2.165 1.00 50.31 104 LEU A N 1
ATOM 760 C CA . LEU A 1 104 ? 20.024 -4.172 2.030 1.00 50.31 104 LEU A CA 1
ATOM 761 C C . LEU A 1 104 ? 18.988 -4.530 3.103 1.00 50.31 104 LEU A C 1
ATOM 763 O O . LEU A 1 104 ? 18.263 -3.657 3.572 1.00 50.31 104 LEU A O 1
ATOM 767 N N . ALA A 1 105 ? 18.940 -5.795 3.526 1.00 47.78 105 ALA A N 1
ATOM 768 C CA . ALA A 1 105 ? 17.940 -6.288 4.477 1.00 47.78 105 ALA A CA 1
ATOM 769 C C . ALA A 1 105 ? 18.131 -5.756 5.914 1.00 47.78 105 ALA A C 1
ATOM 771 O O . ALA A 1 105 ? 17.218 -5.822 6.734 1.00 47.78 105 ALA A O 1
ATOM 772 N N . ALA A 1 106 ? 19.309 -5.211 6.237 1.00 49.31 106 ALA A N 1
ATOM 773 C CA . ALA A 1 106 ? 19.656 -4.776 7.590 1.00 49.31 106 ALA A CA 1
ATOM 774 C C . ALA A 1 106 ? 19.216 -3.339 7.933 1.00 49.31 106 ALA A C 1
ATOM 776 O O . ALA A 1 106 ? 19.410 -2.906 9.070 1.00 49.31 106 ALA A O 1
ATOM 777 N N . ASN A 1 107 ? 18.642 -2.577 6.990 1.00 43.97 107 ASN A N 1
ATOM 778 C CA . ASN A 1 107 ? 18.205 -1.207 7.267 1.00 43.97 107 ASN A CA 1
ATOM 779 C C . ASN A 1 107 ? 16.932 -0.827 6.482 1.00 43.97 107 ASN A C 1
ATOM 781 O O . ASN A 1 107 ? 17.023 -0.195 5.428 1.00 43.97 107 ASN A O 1
ATOM 785 N N . PRO A 1 108 ? 15.730 -1.161 6.992 1.00 51.31 108 PRO A N 1
ATOM 786 C CA . PRO A 1 108 ? 14.458 -0.966 6.283 1.00 51.31 108 PRO A CA 1
ATOM 787 C C . PRO A 1 108 ? 14.033 0.510 6.147 1.00 51.31 108 PRO A C 1
ATOM 789 O O . PRO A 1 108 ? 12.912 0.793 5.737 1.00 51.31 108 PRO A O 1
ATOM 792 N N . ASN A 1 109 ? 14.906 1.461 6.510 1.00 45.03 109 ASN A N 1
ATOM 793 C CA . ASN A 1 109 ? 14.601 2.890 6.570 1.00 45.03 109 ASN A CA 1
ATOM 794 C C . ASN A 1 109 ? 15.668 3.797 5.934 1.00 45.03 109 ASN A C 1
ATOM 796 O O . ASN A 1 109 ? 15.672 5.007 6.164 1.00 45.03 109 ASN A O 1
ATOM 800 N N . ILE A 1 110 ? 16.570 3.258 5.110 1.00 49.69 110 ILE A N 1
ATOM 801 C CA . ILE A 1 110 ? 17.340 4.117 4.209 1.00 49.69 110 ILE A CA 1
ATOM 802 C C . ILE A 1 110 ? 16.493 4.265 2.959 1.00 49.69 110 ILE A C 1
ATOM 804 O O . ILE A 1 110 ? 16.483 3.374 2.114 1.00 49.69 110 ILE A O 1
ATOM 808 N N . GLY A 1 111 ? 15.762 5.381 2.889 1.00 65.00 111 GLY A N 1
ATOM 809 C CA . GLY A 1 111 ? 15.043 5.852 1.710 1.00 65.00 111 GLY A CA 1
ATOM 810 C C . GLY A 1 111 ? 15.985 5.926 0.519 1.00 65.00 111 GLY A C 1
ATOM 811 O O . GLY A 1 111 ? 16.568 6.967 0.218 1.00 65.00 111 GLY A O 1
ATOM 812 N N . MET A 1 112 ? 16.188 4.780 -0.119 1.00 77.94 112 MET A N 1
ATOM 813 C CA . MET A 1 112 ? 17.007 4.668 -1.298 1.00 77.94 112 MET A CA 1
ATOM 814 C C . MET A 1 112 ? 16.273 5.470 -2.362 1.00 77.94 112 MET A C 1
ATOM 816 O O . MET A 1 112 ? 15.096 5.222 -2.636 1.00 77.94 112 MET A O 1
ATOM 820 N N . SER A 1 113 ? 16.926 6.522 -2.859 1.00 90.56 113 SER A N 1
ATOM 821 C CA . SER A 1 113 ? 16.301 7.394 -3.843 1.00 90.56 113 SER A CA 1
ATOM 822 C C . SER A 1 113 ? 15.863 6.549 -5.045 1.00 90.56 113 SER A C 1
ATOM 824 O O . SER A 1 113 ? 16.574 5.600 -5.397 1.00 90.56 113 SER A O 1
ATOM 826 N N . PRO A 1 114 ? 14.730 6.877 -5.694 1.00 93.06 114 PRO A N 1
ATOM 827 C CA . PRO A 1 114 ? 14.256 6.138 -6.867 1.00 93.06 114 PRO A CA 1
ATOM 828 C C . PRO A 1 114 ? 15.361 5.985 -7.918 1.00 93.06 114 PRO A C 1
ATOM 830 O O . PRO A 1 114 ? 15.548 4.916 -8.485 1.00 93.06 114 PRO A O 1
ATOM 833 N N . HIS A 1 115 ? 16.177 7.029 -8.077 1.00 95.25 115 HIS A N 1
ATOM 834 C CA . HIS A 1 115 ? 17.345 7.034 -8.948 1.00 95.25 115 HIS A CA 1
ATOM 835 C C . HIS A 1 115 ? 18.368 5.945 -8.615 1.00 95.25 115 HIS A C 1
ATOM 837 O O . HIS A 1 115 ? 18.818 5.231 -9.504 1.00 95.25 115 HIS A O 1
ATOM 843 N N . LYS A 1 116 ? 18.719 5.773 -7.336 1.00 94.38 116 LYS A N 1
ATOM 844 C CA . LYS A 1 116 ? 19.692 4.753 -6.932 1.00 94.38 116 LYS A CA 1
ATOM 845 C C . LYS A 1 116 ? 19.160 3.343 -7.174 1.00 94.38 116 LYS A C 1
ATOM 847 O O . LYS A 1 116 ? 19.930 2.486 -7.580 1.00 94.38 116 LYS A O 1
ATOM 852 N N . ILE A 1 117 ? 17.869 3.118 -6.935 1.00 93.62 117 ILE A N 1
ATOM 853 C CA . ILE A 1 117 ? 17.222 1.828 -7.196 1.00 93.62 117 ILE A CA 1
ATOM 854 C C . ILE A 1 117 ? 17.226 1.534 -8.700 1.00 93.62 117 ILE A C 1
ATOM 856 O O . ILE A 1 117 ? 17.634 0.454 -9.108 1.00 93.62 117 ILE A O 1
ATOM 860 N N . PHE A 1 118 ? 16.838 2.513 -9.518 1.00 95.94 118 PHE A N 1
ATOM 861 C CA . PHE A 1 118 ? 16.826 2.394 -10.973 1.00 95.94 118 PHE A CA 1
ATOM 862 C C . PHE A 1 118 ? 18.217 2.068 -11.536 1.00 95.94 118 PHE A C 1
ATOM 864 O O . PHE A 1 118 ? 18.365 1.124 -12.301 1.00 95.94 118 PHE A O 1
ATOM 871 N N . MET A 1 119 ? 19.259 2.770 -11.079 1.00 95.81 119 MET A N 1
ATOM 872 C CA . MET A 1 119 ? 20.645 2.566 -11.526 1.00 95.81 119 MET A CA 1
ATOM 873 C C . MET A 1 119 ? 21.206 1.165 -11.236 1.00 95.81 119 MET A C 1
ATOM 875 O O . MET A 1 119 ? 22.153 0.752 -11.895 1.00 95.81 119 MET A O 1
ATOM 879 N N . VAL A 1 120 ? 20.658 0.425 -10.264 1.00 95.31 120 VAL A N 1
ATOM 880 C CA . VAL A 1 120 ? 21.094 -0.958 -9.985 1.00 95.31 120 VAL A CA 1
ATOM 881 C C . VAL A 1 120 ? 20.660 -1.922 -11.094 1.00 95.31 120 VAL A C 1
ATOM 883 O O . VAL A 1 120 ? 21.350 -2.911 -11.331 1.00 95.31 120 VAL A O 1
ATOM 886 N N . TYR A 1 121 ? 19.545 -1.629 -11.765 1.00 96.19 121 TYR A N 1
ATOM 887 C CA . TYR A 1 121 ? 18.944 -2.478 -12.800 1.00 96.19 121 TYR A CA 1
ATOM 888 C C . TYR A 1 121 ? 18.989 -1.858 -14.198 1.00 96.19 121 TYR A C 1
ATOM 890 O O . TYR A 1 121 ? 18.524 -2.474 -15.149 1.00 96.19 121 TYR A O 1
ATOM 898 N N . TYR A 1 122 ? 19.527 -0.648 -14.316 1.00 96.25 122 TYR A N 1
ATOM 899 C CA . TYR A 1 122 ? 19.677 0.058 -15.577 1.00 96.25 122 TYR A CA 1
ATOM 900 C C . TYR A 1 122 ? 20.659 -0.678 -16.492 1.00 96.25 122 TYR A C 1
ATOM 902 O O . TYR A 1 122 ? 21.783 -0.989 -16.084 1.00 96.25 122 TYR A O 1
ATOM 910 N N . ASP A 1 123 ? 20.237 -0.918 -17.730 1.00 96.19 123 ASP A N 1
ATOM 911 C CA . ASP A 1 123 ? 21.068 -1.513 -18.767 1.00 96.19 123 ASP A CA 1
ATOM 912 C C . ASP A 1 123 ? 21.567 -0.408 -19.726 1.00 96.19 123 ASP A C 1
ATOM 914 O O . ASP A 1 123 ? 20.758 0.262 -20.381 1.00 96.19 123 ASP A O 1
ATOM 918 N N . PRO A 1 124 ? 22.896 -0.179 -19.802 1.00 94.94 124 PRO A N 1
ATOM 919 C CA . PRO A 1 124 ? 23.475 0.874 -20.631 1.00 94.94 124 PRO A CA 1
ATOM 920 C C . PRO A 1 124 ? 23.344 0.616 -22.137 1.00 94.94 124 PRO A C 1
ATOM 922 O O . PRO A 1 124 ? 23.473 1.566 -22.908 1.00 94.94 124 PRO A O 1
ATOM 925 N N . ASP A 1 125 ? 23.102 -0.624 -22.572 1.00 97.50 125 ASP A N 1
ATOM 926 C CA . ASP A 1 125 ? 22.996 -0.957 -23.997 1.00 97.50 125 ASP A CA 1
ATOM 927 C C . ASP A 1 125 ? 21.649 -0.504 -24.589 1.00 97.50 125 ASP A C 1
ATOM 929 O O . ASP A 1 125 ? 21.555 -0.208 -25.783 1.00 97.50 125 ASP A O 1
ATOM 933 N N . ILE A 1 126 ? 20.612 -0.422 -23.749 1.00 95.56 126 ILE A N 1
ATOM 934 C CA . ILE A 1 126 ? 19.242 -0.029 -24.124 1.00 95.56 126 ILE A CA 1
ATOM 935 C C . ILE A 1 126 ? 18.823 1.337 -23.562 1.00 95.56 126 ILE A C 1
ATOM 937 O O . ILE A 1 126 ? 17.726 1.798 -23.862 1.00 95.56 126 ILE A O 1
ATOM 941 N N . ASP A 1 127 ? 19.681 1.972 -22.759 1.00 96.12 127 ASP A N 1
ATOM 942 C CA . ASP A 1 127 ? 19.428 3.247 -22.075 1.00 96.12 127 ASP A CA 1
ATOM 943 C C . ASP A 1 127 ? 18.153 3.245 -21.207 1.00 96.12 127 ASP A C 1
ATOM 945 O O . ASP A 1 127 ? 17.365 4.192 -21.183 1.00 96.12 127 ASP A O 1
ATOM 949 N N . GLY A 1 128 ? 17.936 2.167 -20.451 1.00 96.81 128 GLY A N 1
ATOM 950 C CA . GLY A 1 128 ? 16.798 2.093 -19.542 1.00 96.81 128 GLY A CA 1
ATOM 951 C C . GLY A 1 128 ? 16.610 0.731 -18.898 1.00 96.81 128 GLY A C 1
ATOM 952 O O . GLY A 1 128 ? 17.567 -0.008 -18.671 1.00 96.81 128 GLY A O 1
ATOM 953 N N . LEU A 1 129 ? 15.361 0.436 -18.547 1.00 97.62 129 LEU A N 1
ATOM 954 C CA . LEU A 1 129 ? 14.971 -0.794 -17.874 1.00 97.62 129 LEU A CA 1
ATOM 955 C C . LEU A 1 129 ? 14.057 -1.618 -18.787 1.00 97.62 129 LEU A C 1
ATOM 957 O O . LEU A 1 129 ? 12.909 -1.242 -19.027 1.00 97.62 129 LEU A O 1
ATOM 961 N N . ASP A 1 130 ? 14.559 -2.740 -19.292 1.00 97.88 130 ASP A N 1
ATOM 962 C CA . ASP A 1 130 ? 13.750 -3.709 -20.028 1.00 97.88 130 ASP A CA 1
ATOM 963 C C . ASP A 1 130 ? 12.825 -4.505 -19.093 1.00 97.88 130 ASP A C 1
ATOM 965 O O . ASP A 1 130 ? 12.818 -4.350 -17.867 1.00 97.88 130 ASP A O 1
ATOM 969 N N . PHE A 1 131 ? 12.004 -5.377 -19.680 1.00 97.94 131 PHE A N 1
ATOM 970 C CA . PHE A 1 131 ? 11.075 -6.208 -18.919 1.00 97.94 131 PHE A CA 1
ATOM 971 C C . PHE A 1 131 ? 11.787 -7.137 -17.922 1.00 97.94 131 PHE A C 1
ATOM 973 O O . PHE A 1 131 ? 11.285 -7.354 -16.813 1.00 97.94 131 PHE A O 1
ATOM 980 N N . ASP A 1 132 ? 12.960 -7.657 -18.288 1.00 97.69 132 ASP A N 1
ATOM 981 C CA . ASP A 1 132 ? 13.737 -8.558 -17.439 1.00 97.69 132 ASP A CA 1
ATOM 982 C C . ASP A 1 132 ? 14.362 -7.802 -16.258 1.00 97.69 132 ASP A C 1
ATOM 984 O O . ASP A 1 132 ? 14.271 -8.261 -15.114 1.00 97.69 132 ASP A O 1
ATOM 988 N N . GLY A 1 133 ? 14.933 -6.620 -16.495 1.00 96.69 133 GLY A N 1
ATOM 989 C CA . GLY A 1 133 ? 15.429 -5.721 -15.457 1.00 96.69 133 GLY A CA 1
ATOM 990 C C . GLY A 1 133 ? 14.312 -5.251 -14.525 1.00 96.69 133 GLY A C 1
ATOM 991 O O . GLY A 1 133 ? 14.471 -5.274 -13.302 1.00 96.69 133 GLY A O 1
ATOM 992 N N . PHE A 1 134 ? 13.140 -4.909 -15.069 1.00 97.31 134 PHE A N 1
ATOM 993 C CA . PHE A 1 134 ? 11.962 -4.553 -14.276 1.00 97.31 134 PHE A CA 1
ATOM 994 C C . PHE A 1 134 ? 11.459 -5.723 -13.425 1.00 97.31 134 PHE A C 1
ATOM 996 O O . PHE A 1 134 ? 11.115 -5.544 -12.255 1.00 97.31 134 PHE A O 1
ATOM 1003 N N . SER A 1 135 ? 11.463 -6.937 -13.972 1.00 97.06 135 SER A N 1
ATOM 1004 C CA . SER A 1 135 ? 11.075 -8.139 -13.233 1.00 97.06 135 SER A CA 1
ATOM 1005 C C . SER A 1 135 ? 12.027 -8.423 -12.070 1.00 97.06 135 SER A C 1
ATOM 1007 O O . SER A 1 135 ? 11.559 -8.681 -10.960 1.00 97.06 135 SER A O 1
ATOM 1009 N N . GLN A 1 136 ? 13.339 -8.295 -12.294 1.00 96.19 136 GLN A N 1
ATOM 1010 C CA . GLN A 1 136 ? 14.358 -8.426 -11.248 1.00 96.19 136 GLN A CA 1
ATOM 1011 C C . GLN A 1 136 ? 14.233 -7.339 -10.177 1.00 96.19 136 GLN A C 1
ATOM 1013 O O . GLN A 1 136 ? 14.414 -7.619 -8.990 1.00 96.19 136 GLN A O 1
ATOM 1018 N N . LEU A 1 137 ? 13.899 -6.112 -10.580 1.00 95.31 137 LEU A N 1
ATOM 1019 C CA . LEU A 1 137 ? 13.632 -5.013 -9.662 1.00 95.31 137 LEU A CA 1
ATOM 1020 C C . LEU A 1 137 ? 12.445 -5.332 -8.739 1.00 95.31 137 LEU A C 1
ATOM 1022 O O . LEU A 1 137 ? 12.546 -5.142 -7.528 1.00 95.31 137 LEU A O 1
ATOM 1026 N N . LEU A 1 138 ? 11.330 -5.830 -9.285 1.00 95.25 138 LEU A N 1
ATOM 1027 C CA . LEU A 1 138 ? 10.166 -6.223 -8.482 1.00 95.25 138 LEU A CA 1
ATOM 1028 C C . LEU A 1 138 ? 10.500 -7.357 -7.504 1.00 95.25 138 LEU A C 1
ATOM 1030 O O . LEU A 1 138 ? 10.096 -7.296 -6.343 1.00 95.25 138 LEU A O 1
ATOM 1034 N N . ASP A 1 139 ? 11.280 -8.344 -7.946 1.00 93.69 139 ASP A N 1
ATOM 1035 C CA . ASP A 1 139 ? 11.720 -9.455 -7.096 1.00 93.69 139 ASP A CA 1
ATOM 1036 C C . ASP A 1 139 ? 12.642 -8.981 -5.967 1.00 93.69 139 ASP A C 1
ATOM 1038 O O . ASP A 1 139 ? 12.604 -9.502 -4.852 1.00 93.69 139 ASP A O 1
ATOM 1042 N N . HIS A 1 140 ? 13.461 -7.964 -6.229 1.00 91.62 140 HIS A N 1
ATOM 1043 C CA . HIS A 1 140 ? 14.333 -7.364 -5.227 1.00 91.62 140 HIS A CA 1
ATOM 1044 C C . HIS A 1 140 ? 13.584 -6.540 -4.181 1.00 91.62 140 HIS A C 1
ATOM 1046 O O . HIS A 1 140 ? 14.001 -6.482 -3.028 1.00 91.62 140 HIS A O 1
ATOM 1052 N N . LEU A 1 141 ? 12.470 -5.929 -4.579 1.00 89.94 141 LEU A N 1
ATOM 1053 C CA . LEU A 1 141 ? 11.552 -5.239 -3.678 1.00 89.94 141 LEU A CA 1
ATOM 1054 C C . LEU A 1 141 ? 10.613 -6.206 -2.929 1.00 89.94 141 LEU A C 1
ATOM 1056 O O . LEU A 1 141 ? 9.727 -5.742 -2.215 1.00 89.94 141 LEU A O 1
ATOM 1060 N N . GLU A 1 142 ? 10.800 -7.521 -3.100 1.00 90.81 142 GLU A N 1
ATOM 1061 C CA . GLU A 1 142 ? 9.985 -8.590 -2.505 1.00 90.81 142 GLU A CA 1
ATOM 1062 C C . GLU A 1 142 ? 8.493 -8.478 -2.869 1.00 90.81 142 GLU A C 1
ATOM 1064 O O . GLU A 1 142 ? 7.600 -8.864 -2.119 1.00 90.81 142 GLU A O 1
ATOM 1069 N N . VAL A 1 143 ? 8.208 -7.942 -4.057 1.00 90.38 143 VAL A N 1
ATOM 1070 C CA . VAL A 1 143 ? 6.848 -7.740 -4.556 1.00 90.38 143 VAL A CA 1
ATOM 1071 C C . VAL A 1 143 ? 6.397 -9.023 -5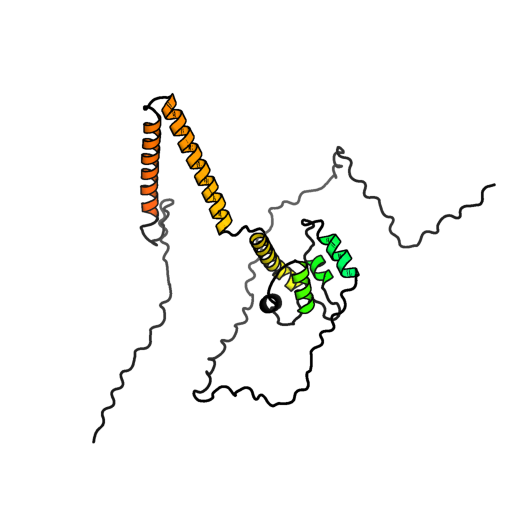.262 1.00 90.38 143 VAL A C 1
ATOM 1073 O O . VAL A 1 143 ? 6.587 -9.181 -6.469 1.00 90.38 143 VAL A O 1
ATOM 1076 N N . ASP A 1 144 ? 5.781 -9.948 -4.517 1.00 89.56 144 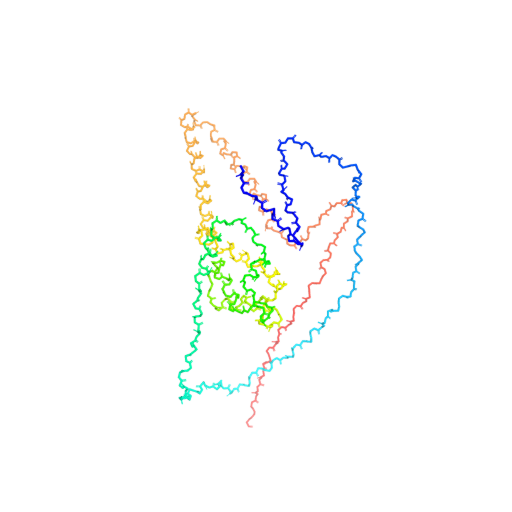ASP A N 1
ATOM 1077 C CA . ASP A 1 144 ? 5.306 -11.230 -5.061 1.00 89.56 144 ASP A CA 1
ATOM 1078 C C . ASP A 1 144 ? 4.070 -11.031 -5.959 1.00 89.56 144 ASP A C 1
ATOM 1080 O O . ASP A 1 144 ? 2.936 -10.802 -5.507 1.00 89.56 144 ASP A O 1
ATOM 1084 N N . ILE A 1 145 ? 4.302 -11.041 -7.272 1.00 93.38 145 ILE A N 1
ATOM 1085 C CA . ILE A 1 145 ? 3.286 -10.850 -8.303 1.00 93.38 145 ILE A CA 1
ATOM 1086 C C . ILE A 1 145 ? 3.530 -11.852 -9.437 1.00 93.38 145 ILE A C 1
ATOM 1088 O O . ILE A 1 145 ? 4.640 -11.988 -9.940 1.00 93.38 145 ILE A O 1
ATOM 1092 N N . ASN A 1 146 ? 2.450 -12.489 -9.904 1.00 96.25 146 ASN A N 1
ATOM 1093 C CA . ASN A 1 146 ? 2.452 -13.308 -11.118 1.00 96.25 146 ASN A CA 1
ATOM 1094 C C . ASN A 1 146 ? 2.984 -12.535 -12.346 1.00 96.25 146 ASN A C 1
ATOM 1096 O O . ASN A 1 146 ? 2.668 -11.359 -12.536 1.00 96.25 146 ASN A O 1
ATOM 1100 N N . GLU A 1 147 ? 3.697 -13.231 -13.227 1.00 96.50 147 GLU A N 1
ATOM 1101 C CA . GLU A 1 147 ? 4.310 -12.722 -14.457 1.00 96.50 147 GLU A CA 1
ATOM 1102 C C . GLU A 1 147 ? 3.331 -11.930 -15.338 1.00 96.50 147 GLU A C 1
ATOM 1104 O O . GLU A 1 147 ? 3.644 -10.823 -15.769 1.00 96.50 147 GLU A O 1
ATOM 1109 N N . ALA A 1 148 ? 2.095 -12.411 -15.506 1.00 97.06 148 ALA A N 1
ATOM 1110 C CA . ALA A 1 148 ? 1.067 -11.705 -16.280 1.00 97.06 148 ALA A CA 1
ATOM 1111 C C . ALA A 1 148 ? 0.778 -10.285 -15.750 1.00 97.06 148 ALA A C 1
ATOM 1113 O O . ALA A 1 148 ? 0.556 -9.353 -16.519 1.00 97.06 148 ALA A O 1
ATOM 1114 N N . LYS A 1 149 ? 0.815 -10.102 -14.426 1.00 95.94 149 LYS A N 1
ATOM 1115 C CA . LYS A 1 149 ? 0.634 -8.792 -13.788 1.00 95.94 149 LYS A CA 1
ATOM 1116 C C . LYS A 1 149 ? 1.919 -7.965 -13.795 1.00 95.94 149 LYS A C 1
ATOM 1118 O O . LYS A 1 149 ? 1.826 -6.743 -13.818 1.00 95.94 149 LYS A O 1
ATOM 1123 N N . LYS A 1 150 ? 3.102 -8.596 -13.780 1.00 96.88 150 LYS A N 1
ATOM 1124 C CA . LYS A 1 150 ? 4.369 -7.886 -14.023 1.00 96.88 150 LYS A CA 1
ATOM 1125 C C . LYS A 1 150 ? 4.350 -7.258 -15.420 1.00 96.88 150 LYS A C 1
ATOM 1127 O O . LYS A 1 150 ? 4.640 -6.075 -15.543 1.00 96.88 150 LYS A O 1
ATOM 1132 N N . ALA A 1 151 ? 3.912 -8.009 -16.433 1.00 97.75 151 ALA A N 1
ATOM 1133 C CA . ALA A 1 151 ? 3.735 -7.516 -17.801 1.00 97.75 151 ALA A CA 1
ATOM 1134 C C . ALA A 1 151 ? 2.695 -6.387 -17.890 1.00 97.75 151 ALA A C 1
ATOM 1136 O O . ALA A 1 151 ? 2.940 -5.375 -18.541 1.00 97.75 151 ALA A O 1
ATOM 1137 N N . GLU A 1 152 ? 1.565 -6.514 -17.186 1.00 97.12 152 GLU A N 1
ATOM 1138 C CA . GLU A 1 152 ? 0.562 -5.444 -17.087 1.00 97.12 152 GLU A CA 1
ATOM 1139 C C . GLU A 1 152 ? 1.138 -4.164 -16.454 1.00 97.12 152 GLU A C 1
ATOM 1141 O O . GLU A 1 152 ? 0.908 -3.065 -16.958 1.00 97.12 152 GLU A O 1
ATOM 1146 N N . LEU A 1 153 ? 1.897 -4.290 -15.358 1.00 96.50 153 LEU A N 1
ATOM 1147 C CA . LEU A 1 153 ? 2.548 -3.153 -14.702 1.00 96.50 153 LEU A CA 1
ATOM 1148 C C . LEU A 1 153 ? 3.606 -2.511 -15.596 1.00 96.50 153 LEU A C 1
ATOM 1150 O O . LEU A 1 153 ? 3.655 -1.287 -15.668 1.00 96.50 153 LEU A O 1
ATOM 1154 N N . PHE A 1 154 ? 4.395 -3.321 -16.299 1.00 97.62 154 PHE A N 1
ATOM 1155 C CA . PHE A 1 154 ? 5.400 -2.845 -17.241 1.00 97.62 154 PHE A CA 1
ATOM 1156 C C . PHE A 1 154 ? 4.757 -2.023 -18.364 1.00 97.62 154 PHE A C 1
ATOM 1158 O O . PHE A 1 154 ? 5.090 -0.856 -18.532 1.00 97.62 154 PHE A O 1
ATOM 1165 N N . ALA A 1 155 ? 3.740 -2.570 -19.038 1.00 97.69 155 ALA A N 1
ATOM 1166 C CA . ALA A 1 155 ? 3.000 -1.867 -20.090 1.00 97.69 155 ALA A CA 1
ATOM 1167 C C . ALA A 1 155 ? 2.287 -0.598 -19.588 1.00 97.69 155 ALA A C 1
ATOM 1169 O O . ALA A 1 155 ? 1.999 0.315 -20.355 1.00 97.69 155 ALA A O 1
ATOM 1170 N N . ARG A 1 156 ? 1.970 -0.528 -18.292 1.00 96.94 156 ARG A N 1
ATOM 1171 C CA . ARG A 1 156 ? 1.395 0.671 -17.676 1.00 96.94 156 ARG A CA 1
ATOM 1172 C C . ARG A 1 156 ? 2.443 1.746 -17.384 1.00 96.94 156 ARG A C 1
ATOM 1174 O O . ARG A 1 156 ? 2.080 2.918 -17.297 1.00 96.94 156 ARG A O 1
ATOM 1181 N N . PHE A 1 157 ? 3.688 1.347 -17.144 1.00 96.56 157 PHE A N 1
ATOM 1182 C CA . PHE A 1 157 ? 4.798 2.245 -16.824 1.00 96.56 157 PHE A CA 1
ATOM 1183 C C . PHE A 1 157 ? 5.508 2.742 -18.089 1.00 96.56 157 PHE A C 1
ATOM 1185 O O . PHE A 1 157 ? 6.162 3.773 -18.024 1.00 96.56 157 PHE A O 1
ATOM 1192 N N . ASP A 1 158 ? 5.308 2.047 -19.209 1.00 97.88 158 ASP A N 1
ATOM 1193 C CA . ASP A 1 158 ? 5.780 2.357 -20.559 1.00 97.88 158 ASP A CA 1
ATOM 1194 C C . ASP A 1 158 ? 4.617 2.907 -21.429 1.00 97.88 158 ASP A C 1
ATOM 1196 O O . ASP A 1 158 ? 3.990 2.167 -22.195 1.00 97.88 158 ASP A O 1
ATOM 1200 N N . PRO A 1 159 ? 4.226 4.190 -21.275 1.00 97.12 159 PRO A N 1
ATOM 1201 C CA . PRO A 1 159 ? 3.118 4.774 -22.030 1.00 97.12 159 PRO A CA 1
ATOM 1202 C C . PRO A 1 159 ? 3.422 4.924 -23.526 1.00 97.12 159 PRO A C 1
ATOM 1204 O O . PRO A 1 159 ? 2.484 4.990 -24.329 1.00 97.12 159 PRO A O 1
ATOM 1207 N N . ASP A 1 160 ? 4.698 5.011 -23.906 1.00 97.25 160 ASP A N 1
ATOM 1208 C CA . ASP A 1 160 ? 5.122 5.170 -25.295 1.00 97.25 160 ASP A CA 1
ATOM 1209 C C . ASP A 1 160 ? 5.309 3.825 -26.028 1.00 97.25 160 ASP A C 1
ATOM 1211 O O . ASP A 1 160 ? 5.387 3.805 -27.259 1.00 97.25 160 ASP A O 1
ATOM 1215 N N . ASN A 1 161 ? 5.206 2.699 -25.311 1.00 97.06 161 ASN A N 1
ATOM 1216 C CA . ASN A 1 161 ? 5.419 1.333 -25.801 1.00 97.06 161 ASN A CA 1
ATOM 1217 C C . ASN A 1 161 ? 6.820 1.136 -26.401 1.00 97.06 161 ASN A C 1
ATOM 1219 O O . ASN A 1 161 ? 6.995 0.348 -27.342 1.00 97.06 161 ASN A O 1
ATOM 1223 N N . SER A 1 162 ? 7.812 1.854 -25.878 1.00 97.31 162 SER A N 1
ATOM 1224 C CA . SER A 1 162 ? 9.220 1.722 -26.260 1.00 97.31 162 SER A CA 1
ATOM 1225 C C . SER A 1 162 ? 9.808 0.361 -25.872 1.00 97.31 162 SER A C 1
ATOM 1227 O O . SER A 1 162 ? 10.827 -0.053 -26.430 1.00 97.31 162 SER A O 1
ATOM 1229 N N . LYS A 1 163 ? 9.133 -0.374 -24.977 1.00 97.81 163 LYS A N 1
ATOM 1230 C CA . LYS A 1 163 ? 9.588 -1.599 -24.306 1.00 97.81 163 LYS A CA 1
ATOM 1231 C C . LYS A 1 163 ? 10.783 -1.380 -23.382 1.00 97.81 163 LYS A C 1
ATOM 1233 O O . LYS A 1 163 ? 11.428 -2.355 -22.991 1.00 97.81 163 LYS A O 1
ATOM 1238 N N . VAL A 1 164 ? 11.073 -0.129 -23.039 1.00 98.06 164 VAL A N 1
ATOM 1239 C CA . VAL A 1 164 ? 12.174 0.265 -22.166 1.00 98.06 164 VAL A CA 1
ATOM 1240 C C . VAL A 1 164 ? 11.667 1.372 -21.256 1.00 98.06 164 VAL A C 1
ATOM 1242 O O . VAL A 1 164 ? 11.283 2.432 -21.721 1.00 98.06 164 VAL A O 1
ATOM 1245 N N . ILE A 1 165 ? 11.684 1.155 -19.944 1.00 98.19 165 ILE A N 1
ATOM 1246 C CA . ILE A 1 165 ? 11.266 2.184 -18.992 1.00 98.19 165 ILE A CA 1
ATOM 1247 C C . ILE A 1 165 ? 12.450 3.120 -18.742 1.00 98.19 165 ILE A C 1
ATOM 1249 O O . ILE A 1 165 ? 13.473 2.717 -18.175 1.00 98.19 165 ILE A O 1
ATOM 1253 N N . THR A 1 166 ? 12.303 4.381 -19.134 1.00 98.25 166 THR A N 1
ATOM 1254 C CA . THR A 1 166 ? 13.281 5.437 -18.852 1.00 98.25 166 THR A CA 1
ATOM 1255 C C . THR A 1 166 ? 13.215 5.879 -17.387 1.00 98.25 166 THR A C 1
ATOM 1257 O O . THR A 1 166 ? 12.241 5.631 -16.672 1.00 98.25 166 THR A O 1
ATOM 1260 N N . PHE A 1 167 ? 14.237 6.594 -16.905 1.00 97.62 167 PHE A N 1
ATOM 1261 C CA . PHE A 1 167 ? 14.241 7.077 -15.518 1.00 97.62 167 PHE A CA 1
ATOM 1262 C C . PHE A 1 167 ? 13.053 8.006 -15.200 1.00 97.62 167 PHE A C 1
ATOM 1264 O O . PHE A 1 167 ? 12.502 7.942 -14.103 1.00 97.62 167 PHE A O 1
ATOM 1271 N N . VAL A 1 168 ? 12.637 8.845 -16.154 1.00 97.75 168 VAL A N 1
ATOM 1272 C CA . VAL A 1 168 ? 11.524 9.795 -15.973 1.00 97.75 168 VAL A CA 1
ATOM 1273 C C . VAL A 1 168 ? 10.198 9.051 -15.808 1.00 97.75 168 VAL A C 1
ATOM 1275 O O . VAL A 1 168 ? 9.398 9.373 -14.927 1.00 97.75 168 VAL A O 1
ATOM 1278 N N . GLU A 1 169 ? 9.981 8.021 -16.622 1.00 98.00 169 GLU A N 1
ATOM 1279 C CA . GLU A 1 169 ? 8.804 7.154 -16.534 1.00 98.00 169 GLU A CA 1
ATOM 1280 C C . GLU A 1 169 ? 8.809 6.345 -15.241 1.00 98.00 169 GLU A C 1
ATOM 1282 O O . GLU A 1 169 ? 7.797 6.279 -14.537 1.00 98.00 169 GLU A O 1
ATOM 1287 N N . PHE A 1 170 ? 9.973 5.804 -14.876 1.00 97.38 170 PHE A N 1
ATOM 1288 C CA . PHE A 1 170 ? 10.157 5.102 -13.618 1.00 97.38 170 PHE A CA 1
ATOM 1289 C C . PHE A 1 170 ? 9.834 5.994 -12.416 1.00 97.38 170 PHE A C 1
ATOM 1291 O O . PHE A 1 170 ? 9.092 5.574 -11.531 1.00 97.38 170 PHE A O 1
ATOM 1298 N N . GLU A 1 171 ? 10.344 7.227 -12.375 1.00 96.56 171 GLU A N 1
ATOM 1299 C CA . GLU A 1 171 ? 10.099 8.173 -11.283 1.00 96.56 171 GLU A CA 1
ATOM 1300 C C . GLU A 1 171 ? 8.607 8.509 -11.145 1.00 96.56 171 GLU A C 1
ATOM 1302 O O . GLU A 1 171 ? 8.060 8.458 -10.037 1.00 96.56 171 GLU A O 1
ATOM 1307 N N . ALA A 1 172 ? 7.922 8.772 -12.262 1.00 95.50 172 ALA A N 1
ATOM 1308 C CA . ALA A 1 172 ? 6.483 9.027 -12.272 1.00 95.50 172 ALA A CA 1
ATOM 1309 C C . ALA A 1 172 ? 5.677 7.812 -11.772 1.00 95.50 172 ALA A C 1
ATOM 1311 O O . ALA A 1 172 ? 4.691 7.954 -11.038 1.00 95.50 172 ALA A O 1
ATOM 1312 N N . ALA A 1 173 ? 6.110 6.604 -12.133 1.00 95.06 173 ALA A N 1
ATOM 1313 C CA . ALA A 1 173 ? 5.446 5.360 -11.776 1.00 95.06 173 ALA A CA 1
ATOM 1314 C C . ALA A 1 173 ? 5.807 4.836 -10.372 1.00 95.06 173 ALA A C 1
ATOM 1316 O O . ALA A 1 173 ? 5.034 4.090 -9.758 1.00 95.06 173 ALA A O 1
ATOM 1317 N N . TYR A 1 174 ? 6.938 5.260 -9.808 1.00 94.56 174 TYR A N 1
ATOM 1318 C CA . TYR A 1 174 ? 7.459 4.769 -8.533 1.00 94.56 174 TYR A CA 1
ATOM 1319 C C . TYR A 1 174 ? 6.481 4.991 -7.371 1.00 94.56 174 TYR A C 1
ATOM 1321 O O . TYR A 1 174 ? 6.299 4.114 -6.525 1.00 94.56 174 TYR A O 1
ATOM 1329 N N . GLY A 1 175 ? 5.754 6.113 -7.363 1.00 91.88 175 GLY A N 1
ATOM 1330 C CA . GLY A 1 175 ? 4.717 6.373 -6.358 1.00 91.88 175 GLY A CA 1
ATOM 1331 C C . GLY A 1 175 ? 3.557 5.365 -6.397 1.00 91.88 175 GLY A C 1
ATOM 1332 O O . GLY A 1 175 ? 2.938 5.080 -5.367 1.00 91.88 175 GLY A O 1
ATOM 1333 N N . HIS A 1 176 ? 3.257 4.784 -7.562 1.00 92.94 176 HIS A N 1
ATOM 1334 C CA . HIS A 1 176 ? 2.300 3.682 -7.674 1.00 92.94 176 HIS A CA 1
ATOM 1335 C C . HIS A 1 176 ? 2.890 2.367 -7.169 1.00 92.94 176 HIS A C 1
ATOM 1337 O O . HIS A 1 176 ? 2.204 1.639 -6.448 1.00 92.94 176 HIS A O 1
ATOM 1343 N N . LEU A 1 177 ? 4.158 2.098 -7.480 1.00 92.56 177 LEU A N 1
ATOM 1344 C CA . LEU A 1 177 ? 4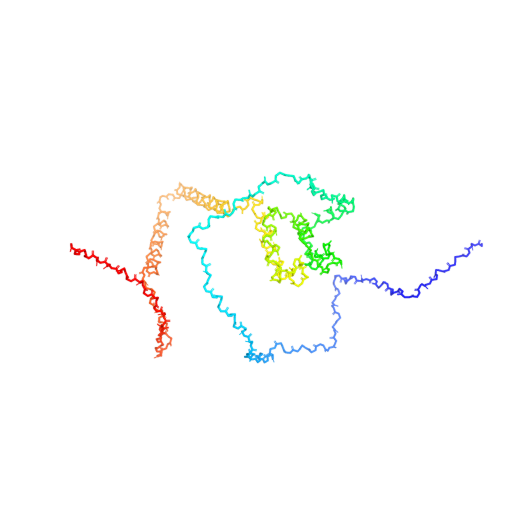.861 0.910 -7.006 1.00 92.56 177 LEU A CA 1
ATOM 1345 C C . LEU A 1 177 ? 4.952 0.874 -5.471 1.00 92.56 177 LEU A C 1
ATOM 1347 O O . LEU A 1 177 ? 4.627 -0.139 -4.856 1.00 92.56 177 LEU A O 1
ATOM 1351 N N . GLN A 1 178 ? 5.256 2.010 -4.836 1.00 92.12 178 GLN A N 1
ATOM 1352 C CA . GLN A 1 178 ? 5.253 2.142 -3.375 1.00 92.12 178 GLN A CA 1
ATOM 1353 C C . GLN A 1 178 ? 3.895 1.794 -2.756 1.00 92.12 178 GLN A C 1
ATOM 1355 O O . GLN A 1 178 ? 3.832 1.103 -1.742 1.00 92.12 178 GLN A O 1
ATOM 1360 N N . LYS A 1 179 ? 2.787 2.230 -3.367 1.00 90.19 179 LYS A N 1
ATOM 1361 C CA . LYS A 1 179 ? 1.439 1.898 -2.875 1.00 90.19 179 LYS A CA 1
ATOM 1362 C C . LYS A 1 179 ? 1.164 0.397 -2.944 1.00 90.19 179 LYS A C 1
ATOM 1364 O O . LYS A 1 179 ? 0.523 -0.137 -2.036 1.00 90.19 179 LYS A O 1
ATOM 1369 N N . ILE A 1 180 ? 1.630 -0.275 -3.998 1.00 90.62 180 ILE A N 1
ATOM 1370 C CA . ILE A 1 180 ? 1.502 -1.731 -4.149 1.00 90.62 180 ILE A CA 1
ATOM 1371 C C . ILE A 1 180 ? 2.300 -2.432 -3.047 1.00 90.62 180 ILE A C 1
ATOM 1373 O O . ILE A 1 180 ? 1.728 -3.252 -2.330 1.00 90.62 180 ILE A O 1
ATOM 1377 N N . LEU A 1 181 ? 3.554 -2.026 -2.841 1.00 89.81 181 LEU A N 1
ATOM 1378 C CA . LEU A 1 181 ? 4.445 -2.592 -1.828 1.00 89.81 181 LEU A CA 1
ATOM 1379 C C . LEU A 1 181 ? 3.891 -2.408 -0.408 1.00 89.81 181 LEU A C 1
ATOM 1381 O O . LEU A 1 181 ? 3.805 -3.361 0.362 1.00 89.81 181 LEU A O 1
ATOM 1385 N N . VAL A 1 182 ? 3.402 -1.212 -0.071 1.00 89.75 182 VAL A N 1
ATOM 1386 C CA . VAL A 1 182 ? 2.738 -0.953 1.220 1.00 89.75 182 VAL A CA 1
ATOM 1387 C C . VAL A 1 182 ? 1.484 -1.820 1.378 1.00 89.75 182 VAL A C 1
ATOM 1389 O O . VAL A 1 182 ? 1.212 -2.348 2.452 1.00 89.75 182 VAL A O 1
ATOM 1392 N N . THR A 1 183 ? 0.709 -2.013 0.312 1.00 87.38 183 THR A N 1
ATOM 1393 C CA . THR A 1 183 ? -0.510 -2.833 0.381 1.00 87.38 183 THR A CA 1
ATOM 1394 C C . THR A 1 183 ? -0.194 -4.320 0.554 1.00 87.38 183 THR A C 1
ATOM 1396 O O . THR A 1 183 ? -0.896 -5.005 1.299 1.00 87.38 183 THR A O 1
ATOM 1399 N N . GLN A 1 184 ? 0.848 -4.826 -0.107 1.00 87.69 184 GLN A N 1
ATOM 1400 C CA . GLN A 1 184 ? 1.298 -6.212 0.031 1.00 87.69 184 GLN A CA 1
ATOM 1401 C C . GLN A 1 184 ? 1.904 -6.469 1.407 1.00 87.69 184 GLN A C 1
ATOM 1403 O O . GLN A 1 184 ? 1.449 -7.384 2.086 1.00 87.69 184 GLN A O 1
ATOM 1408 N N . THR A 1 185 ? 2.803 -5.604 1.877 1.00 86.38 185 THR A N 1
ATOM 1409 C CA . THR A 1 185 ? 3.388 -5.714 3.225 1.00 86.38 185 THR A CA 1
ATOM 1410 C C . THR A 1 185 ? 2.317 -5.666 4.316 1.00 86.38 185 THR A C 1
ATOM 1412 O O . THR A 1 185 ? 2.339 -6.477 5.239 1.00 86.38 185 THR A O 1
ATOM 1415 N N . LEU A 1 186 ? 1.300 -4.802 4.190 1.00 82.38 186 LEU A N 1
ATOM 1416 C CA . LEU A 1 186 ? 0.148 -4.800 5.103 1.00 82.38 186 LEU A CA 1
ATOM 1417 C C . LEU A 1 186 ? -0.656 -6.108 5.041 1.00 82.38 186 LEU A C 1
ATOM 1419 O O . LEU A 1 186 ? -1.133 -6.600 6.068 1.00 82.38 186 LEU A O 1
ATOM 1423 N N . LYS A 1 187 ? -0.821 -6.680 3.845 1.00 83.19 187 LYS A N 1
ATOM 1424 C CA . LYS A 1 187 ? -1.545 -7.939 3.649 1.00 83.19 187 LYS A CA 1
ATOM 1425 C C . LYS A 1 187 ? -0.783 -9.125 4.248 1.00 83.19 187 LYS A C 1
ATOM 1427 O O . LYS A 1 187 ? -1.407 -9.951 4.912 1.00 83.19 187 LYS A O 1
ATOM 1432 N N . GLU A 1 188 ? 0.531 -9.186 4.058 1.00 82.94 188 GLU A N 1
ATOM 1433 C CA . GLU A 1 188 ? 1.421 -10.235 4.575 1.00 82.94 188 GLU A CA 1
ATOM 1434 C C . GLU A 1 188 ? 1.633 -10.146 6.082 1.00 82.94 188 GLU A C 1
ATOM 1436 O O . GLU A 1 188 ? 1.577 -11.165 6.768 1.00 82.94 188 GLU A O 1
ATOM 1441 N N . ALA A 1 189 ? 1.716 -8.932 6.635 1.00 84.00 189 ALA A N 1
ATOM 1442 C CA . ALA A 1 189 ? 1.676 -8.701 8.081 1.00 84.00 189 ALA A CA 1
ATOM 1443 C C . ALA A 1 189 ? 0.351 -9.169 8.724 1.00 84.00 189 ALA A C 1
ATOM 1445 O O . ALA A 1 189 ? 0.148 -9.057 9.936 1.00 84.00 189 ALA A O 1
ATOM 1446 N N . GLY A 1 190 ? -0.597 -9.665 7.922 1.00 79.69 190 GLY A N 1
ATOM 1447 C CA . GLY A 1 190 ? -1.891 -10.130 8.380 1.00 79.69 190 GLY A CA 1
ATOM 1448 C C . GLY A 1 190 ? -2.783 -8.988 8.854 1.00 79.69 190 GLY A C 1
ATOM 1449 O O . GLY A 1 190 ? -3.818 -9.263 9.468 1.00 79.69 190 GLY A O 1
ATOM 1450 N N . MET A 1 191 ? -2.431 -7.730 8.560 1.00 76.19 191 MET A N 1
ATOM 1451 C CA . MET A 1 191 ? -3.306 -6.570 8.719 1.00 76.19 191 MET A CA 1
ATOM 1452 C C . MET A 1 191 ? -4.292 -6.515 7.554 1.00 76.19 191 MET A C 1
ATOM 1454 O O . MET A 1 191 ? -4.381 -5.551 6.793 1.00 76.19 191 MET A O 1
ATOM 1458 N N . THR A 1 192 ? -5.093 -7.570 7.416 1.00 83.44 192 THR A N 1
ATOM 1459 C CA . THR A 1 192 ? -6.290 -7.468 6.591 1.00 83.44 192 THR A CA 1
ATOM 1460 C C . THR A 1 192 ? -7.197 -6.413 7.219 1.00 83.44 192 THR A C 1
ATOM 1462 O O . THR A 1 192 ? -7.367 -6.375 8.441 1.00 83.44 192 THR A O 1
ATOM 1465 N N . LYS A 1 193 ? -7.803 -5.546 6.393 1.00 82.38 193 LYS A N 1
ATOM 1466 C CA . LYS A 1 193 ? -8.753 -4.516 6.862 1.00 82.38 193 LYS A CA 1
ATOM 1467 C C . LYS A 1 193 ? -9.781 -5.115 7.824 1.00 82.38 193 LYS A C 1
ATOM 1469 O O . LYS A 1 193 ? -10.076 -4.546 8.866 1.00 82.38 193 LYS A O 1
ATOM 1474 N N . GLN A 1 194 ? -10.253 -6.318 7.504 1.00 86.81 194 GLN A N 1
ATOM 1475 C CA . GLN A 1 194 ? -11.181 -7.075 8.332 1.00 86.81 194 GLN A CA 1
ATOM 1476 C C . GLN A 1 194 ? -10.607 -7.430 9.708 1.00 86.81 194 GLN A C 1
ATOM 1478 O O . GLN A 1 194 ? -11.286 -7.206 10.704 1.00 86.81 194 GLN A O 1
ATOM 1483 N N . ARG A 1 195 ? -9.367 -7.931 9.798 1.00 85.50 195 ARG A N 1
ATOM 1484 C CA . ARG A 1 195 ? -8.732 -8.227 11.090 1.00 85.50 195 ARG A CA 1
ATOM 1485 C C . ARG A 1 195 ? -8.510 -6.958 11.911 1.00 85.50 195 ARG A C 1
ATOM 1487 O O . ARG A 1 195 ? -8.701 -7.001 13.120 1.00 85.50 195 ARG A O 1
ATOM 1494 N N . MET A 1 196 ? -8.178 -5.835 11.271 1.00 86.69 196 MET A N 1
ATOM 1495 C CA . MET A 1 196 ? -8.052 -4.544 11.954 1.00 86.69 196 MET A CA 1
ATOM 1496 C C . MET A 1 196 ? -9.389 -4.105 12.568 1.00 86.69 196 MET A C 1
ATOM 1498 O O . MET A 1 196 ? -9.438 -3.790 13.756 1.00 86.69 196 MET A O 1
ATOM 1502 N N . TYR A 1 197 ? -10.485 -4.164 11.802 1.00 93.50 197 TYR A N 1
ATOM 1503 C CA . TYR A 1 197 ? -11.824 -3.876 12.327 1.00 93.50 197 TYR A CA 1
ATOM 1504 C C . TYR A 1 197 ? -12.254 -4.861 13.417 1.00 93.50 197 TYR A C 1
ATOM 1506 O O . TYR A 1 197 ? -12.878 -4.447 14.387 1.00 93.50 197 TYR A O 1
ATOM 1514 N N . LEU A 1 198 ? -11.901 -6.142 13.297 1.00 94.69 198 LEU A N 1
ATOM 1515 C CA . LEU A 1 198 ? -12.245 -7.164 14.284 1.00 94.69 198 LEU A CA 1
ATOM 1516 C C . LEU A 1 198 ? -11.492 -6.942 15.603 1.00 94.69 198 LEU A C 1
ATOM 1518 O O . LEU A 1 198 ? -12.114 -6.962 16.660 1.00 94.69 198 LEU A O 1
ATOM 1522 N N . MET A 1 199 ? -10.189 -6.647 15.551 1.00 92.94 199 MET A N 1
ATOM 1523 C CA . MET A 1 199 ? -9.395 -6.278 16.732 1.00 92.94 199 MET A CA 1
ATOM 1524 C C . MET A 1 199 ? -9.919 -4.998 17.389 1.00 92.94 199 MET A C 1
ATOM 1526 O O . MET A 1 199 ? -10.038 -4.938 18.611 1.00 92.94 199 MET A O 1
ATOM 1530 N N . LEU A 1 200 ? -10.282 -3.992 16.587 1.00 94.88 200 LEU A N 1
ATOM 1531 C CA . LEU A 1 200 ? -10.875 -2.752 17.084 1.00 94.88 200 LEU A CA 1
ATOM 1532 C C . LEU A 1 200 ? -12.229 -3.009 17.760 1.00 94.88 200 LEU A C 1
ATOM 1534 O O . LEU A 1 200 ? -12.463 -2.537 18.869 1.00 94.88 200 LEU A O 1
ATOM 1538 N N . ALA A 1 201 ? -13.106 -3.786 17.124 1.00 96.25 201 ALA A N 1
ATOM 1539 C CA . ALA A 1 201 ? -14.399 -4.161 17.686 1.00 96.25 201 ALA A CA 1
ATOM 1540 C C . ALA A 1 201 ? -14.238 -4.973 18.978 1.00 96.25 201 ALA A C 1
ATOM 1542 O O . ALA A 1 201 ? -14.954 -4.725 19.944 1.00 96.25 201 ALA A O 1
ATOM 1543 N N . TYR A 1 202 ? -13.269 -5.890 19.026 1.00 97.56 202 TYR A N 1
ATOM 1544 C CA . TYR A 1 202 ? -12.936 -6.654 20.226 1.00 97.56 202 TYR A CA 1
ATOM 1545 C C . TYR A 1 202 ? -12.451 -5.747 21.366 1.00 97.56 202 TYR A C 1
ATOM 1547 O O . TYR A 1 202 ? -12.908 -5.890 22.497 1.00 97.56 202 TYR A O 1
ATOM 1555 N N . ALA A 1 203 ? -11.593 -4.765 21.072 1.00 97.19 203 ALA A N 1
ATOM 1556 C CA . ALA A 1 203 ? -11.136 -3.785 22.055 1.00 97.19 203 ALA A CA 1
ATOM 1557 C C . ALA A 1 203 ? -12.289 -2.918 22.592 1.00 97.19 203 ALA A C 1
ATOM 1559 O O . ALA A 1 203 ? -12.404 -2.731 23.802 1.00 97.19 203 ALA A O 1
ATOM 1560 N N . ILE A 1 204 ? -13.178 -2.439 21.713 1.00 97.19 204 ILE A N 1
ATOM 1561 C CA . ILE A 1 204 ? -14.379 -1.683 22.105 1.00 97.19 204 ILE A CA 1
ATOM 1562 C C . ILE A 1 204 ? -15.308 -2.552 22.963 1.00 97.19 204 ILE A C 1
ATOM 1564 O O . ILE A 1 204 ? -15.830 -2.089 23.974 1.00 97.19 204 ILE A O 1
ATOM 1568 N N . MET A 1 205 ? -15.496 -3.818 22.591 1.00 97.25 205 MET A N 1
ATOM 1569 C CA . MET A 1 205 ? -16.327 -4.763 23.336 1.00 97.25 205 MET A CA 1
ATOM 1570 C C . MET A 1 205 ? -15.760 -5.024 24.736 1.00 97.25 205 MET A C 1
ATOM 1572 O O . MET A 1 205 ? -16.502 -4.904 25.709 1.00 97.25 205 MET A O 1
ATOM 1576 N N . LEU A 1 206 ? -14.453 -5.287 24.865 1.00 97.44 206 LEU A N 1
ATOM 1577 C CA . LEU A 1 206 ? -13.789 -5.437 26.166 1.00 97.44 206 LEU A CA 1
ATOM 1578 C C . LEU A 1 206 ? -13.924 -4.182 27.027 1.00 97.44 206 LEU A C 1
ATOM 1580 O O . LEU A 1 206 ? -14.201 -4.287 28.219 1.00 97.44 206 LEU A O 1
ATOM 1584 N N . LEU A 1 207 ? -13.766 -3.004 26.425 1.00 97.12 207 LEU A N 1
ATOM 1585 C CA . LEU A 1 207 ? -13.917 -1.723 27.107 1.00 97.12 207 LEU A CA 1
ATOM 1586 C C . LEU A 1 207 ? -15.345 -1.539 27.649 1.00 97.12 207 LEU A C 1
ATOM 1588 O O . LEU A 1 207 ? -15.517 -1.179 28.812 1.00 97.12 207 LEU A O 1
ATOM 1592 N N . LEU A 1 208 ? -16.371 -1.862 26.855 1.00 95.19 208 LEU A N 1
ATOM 1593 C CA . LEU A 1 208 ? -17.767 -1.855 27.309 1.00 95.19 208 LEU A CA 1
ATOM 1594 C C . LEU A 1 208 ? -18.019 -2.875 28.424 1.00 95.19 208 LEU A C 1
ATOM 1596 O O . LEU A 1 208 ? -18.693 -2.560 29.403 1.00 95.19 208 LEU A O 1
ATOM 1600 N N . LEU A 1 209 ? -17.458 -4.078 28.308 1.00 96.31 209 LEU A N 1
ATOM 1601 C CA . LEU A 1 209 ? -17.596 -5.131 29.313 1.00 96.31 209 LEU A CA 1
ATOM 1602 C C . LEU A 1 209 ? -16.945 -4.710 30.640 1.00 96.31 209 LEU A C 1
ATOM 1604 O O . LEU A 1 209 ? -17.510 -4.942 31.708 1.00 96.31 209 LEU A O 1
ATOM 1608 N N . MET A 1 210 ? -15.819 -3.994 30.571 1.00 96.88 210 MET A N 1
ATOM 1609 C CA . MET A 1 210 ? -15.175 -3.379 31.730 1.00 96.88 210 MET A CA 1
ATOM 1610 C C . MET A 1 210 ? -16.056 -2.306 32.379 1.00 96.88 210 MET A C 1
ATOM 1612 O O . MET A 1 210 ? -16.166 -2.270 33.602 1.00 96.88 210 MET A O 1
ATOM 1616 N N . PHE A 1 211 ? -16.721 -1.458 31.588 1.00 91.00 211 PHE A N 1
ATOM 1617 C CA . PHE A 1 211 ? -17.667 -0.476 32.123 1.00 91.00 211 PHE A CA 1
ATOM 1618 C C . PHE A 1 211 ? -18.847 -1.142 32.821 1.00 91.00 211 PHE A C 1
ATOM 1620 O O . PHE A 1 211 ? -19.180 -0.758 33.939 1.00 91.00 211 PHE A O 1
ATOM 1627 N N . VAL A 1 212 ? -19.449 -2.164 32.204 1.00 90.31 212 VAL A N 1
ATOM 1628 C CA . VAL A 1 212 ? -20.527 -2.942 32.830 1.00 90.31 212 VAL A CA 1
ATOM 1629 C C . VAL A 1 212 ? -20.046 -3.548 34.146 1.00 90.31 212 VAL A C 1
ATOM 1631 O O . VAL A 1 212 ? -20.739 -3.433 35.152 1.00 90.31 212 VAL A O 1
ATOM 1634 N N . PHE A 1 213 ? -18.844 -4.124 34.171 1.00 94.44 213 PHE A N 1
ATOM 1635 C CA . PHE A 1 213 ? -18.257 -4.678 35.386 1.00 94.44 213 PHE A CA 1
ATOM 1636 C C . PHE A 1 213 ? -18.067 -3.620 36.485 1.00 94.44 213 PHE A C 1
ATOM 1638 O O . PHE A 1 213 ? -18.459 -3.863 37.627 1.00 94.44 213 PHE A O 1
ATOM 1645 N N . ILE A 1 214 ? -17.543 -2.432 36.152 1.00 92.38 214 ILE A N 1
ATOM 1646 C CA . ILE A 1 214 ? -17.440 -1.320 37.110 1.00 92.38 214 ILE A CA 1
ATOM 1647 C C . ILE A 1 214 ? -18.828 -0.931 37.618 1.00 92.38 214 ILE A C 1
ATOM 1649 O O . ILE A 1 214 ? -19.005 -0.790 38.824 1.00 92.38 214 ILE A O 1
ATOM 1653 N N . PHE A 1 215 ? -19.818 -0.769 36.736 1.00 87.06 215 PHE A N 1
ATOM 1654 C CA . PHE A 1 215 ? -21.164 -0.373 37.144 1.00 87.06 215 PHE A CA 1
ATOM 1655 C C . PHE A 1 215 ? -21.803 -1.408 38.065 1.00 87.06 215 PHE A C 1
ATOM 1657 O O . PHE A 1 215 ? -22.344 -1.022 39.095 1.00 87.06 215 PHE A O 1
ATOM 1664 N N . VAL A 1 216 ? -21.681 -2.702 37.758 1.00 87.56 216 VAL A N 1
ATOM 1665 C CA . VAL A 1 216 ? -22.157 -3.779 38.637 1.00 87.56 216 VAL A CA 1
ATOM 1666 C C . VAL A 1 216 ? -21.446 -3.716 39.990 1.00 87.56 216 VAL A C 1
ATOM 1668 O O . VAL A 1 216 ? -22.115 -3.707 41.024 1.00 87.56 216 VAL A O 1
ATOM 1671 N N . GLY A 1 217 ? -20.117 -3.580 39.999 1.00 91.88 217 GLY A N 1
ATOM 1672 C CA . GLY A 1 217 ? -19.334 -3.432 41.226 1.00 91.88 217 GLY A CA 1
ATOM 1673 C C . GLY A 1 217 ? -19.790 -2.238 42.067 1.00 91.88 217 GLY A C 1
ATOM 1674 O O . GLY A 1 217 ? -20.080 -2.391 43.249 1.00 91.88 217 GLY A O 1
ATOM 1675 N N . VAL A 1 218 ? -19.946 -1.064 41.453 1.00 88.44 218 VAL A N 1
ATOM 1676 C CA . VAL A 1 218 ? -20.431 0.145 42.130 1.00 88.44 218 VAL A CA 1
ATOM 1677 C C . VAL A 1 218 ? -21.852 -0.060 42.654 1.00 88.44 218 VAL A C 1
ATOM 1679 O O . VAL A 1 218 ? -22.077 0.179 43.834 1.00 88.44 218 VAL A O 1
ATOM 1682 N N . THR A 1 219 ? -22.794 -0.577 41.852 1.00 84.25 219 THR A N 1
ATOM 1683 C CA . THR A 1 219 ? -24.178 -0.814 42.313 1.00 84.25 219 THR A CA 1
ATOM 1684 C C . THR A 1 219 ? -24.262 -1.755 43.509 1.00 84.25 219 THR A C 1
ATOM 1686 O O . THR A 1 219 ? -25.092 -1.536 44.391 1.00 84.25 219 THR A O 1
ATOM 1689 N N . ALA A 1 220 ? -23.395 -2.770 43.563 1.00 90.81 220 ALA A N 1
ATOM 1690 C CA . ALA A 1 220 ? -23.356 -3.720 44.666 1.00 90.81 220 ALA A CA 1
ATOM 1691 C C . ALA A 1 220 ? -22.913 -3.060 45.984 1.00 90.81 220 ALA A C 1
ATOM 1693 O O . ALA A 1 220 ? -23.379 -3.463 47.047 1.00 90.81 220 ALA A O 1
ATOM 1694 N N . PHE A 1 221 ? -22.058 -2.031 45.923 1.00 89.44 221 PHE A N 1
ATOM 1695 C CA . PHE A 1 221 ? -21.532 -1.345 47.108 1.00 89.44 221 PHE A CA 1
ATOM 1696 C C . PHE A 1 221 ? -22.259 -0.040 47.465 1.00 89.44 221 PHE A C 1
ATOM 1698 O O . PHE A 1 221 ? -22.309 0.317 48.639 1.00 89.44 221 PHE A O 1
ATOM 1705 N N . THR A 1 222 ? -22.832 0.683 46.497 1.00 84.56 222 THR A N 1
ATOM 1706 C CA . THR A 1 222 ? -23.448 2.007 46.726 1.00 84.56 222 THR A CA 1
ATOM 1707 C C . THR A 1 222 ? -24.968 1.973 46.889 1.00 84.56 222 THR A C 1
ATOM 1709 O O . THR A 1 222 ? -25.576 3.014 47.134 1.00 84.56 222 THR A O 1
ATOM 1712 N N . GLY A 1 223 ? -25.600 0.804 46.749 1.00 76.50 223 GLY A N 1
ATOM 1713 C CA . GLY A 1 223 ? -27.057 0.670 46.767 1.00 76.50 223 GLY A CA 1
ATOM 1714 C C . GLY A 1 223 ? -27.723 1.151 45.469 1.00 76.50 223 GLY A C 1
ATOM 1715 O O . GLY A 1 223 ? -27.127 1.837 44.638 1.00 76.50 223 GLY A O 1
ATOM 1716 N N . THR A 1 224 ? -28.988 0.777 45.279 1.00 73.38 224 THR A N 1
ATOM 1717 C CA . THR A 1 224 ? -29.760 0.835 44.018 1.00 73.38 224 THR A CA 1
ATOM 1718 C C . THR A 1 224 ? -30.098 2.237 43.470 1.00 73.38 224 THR A C 1
ATOM 1720 O O . THR A 1 224 ? -30.836 2.342 42.494 1.00 73.38 224 THR A O 1
ATOM 1723 N N . GLY A 1 225 ? -29.576 3.326 44.044 1.00 73.31 225 GLY A N 1
ATOM 1724 C CA . GLY A 1 225 ? -30.095 4.681 43.799 1.00 73.31 225 GLY A CA 1
ATOM 1725 C C . GLY A 1 225 ? -29.504 5.460 42.614 1.00 73.31 225 GLY A C 1
ATOM 1726 O O . GLY A 1 225 ? -30.243 6.120 41.887 1.00 73.31 225 GLY A O 1
ATOM 1727 N N . THR A 1 226 ? -28.185 5.442 42.403 1.00 77.12 226 THR A N 1
ATOM 1728 C CA . THR A 1 226 ? -27.512 6.458 41.558 1.00 77.12 226 THR A CA 1
ATOM 1729 C C . THR A 1 226 ? -27.261 6.024 40.114 1.00 77.12 226 THR A C 1
ATOM 1731 O O . THR A 1 226 ? -27.355 6.839 39.197 1.00 77.12 226 THR A O 1
ATOM 1734 N N . VAL A 1 227 ? -26.990 4.740 39.875 1.00 72.88 227 VAL A N 1
ATOM 1735 C CA . VAL A 1 227 ? -26.625 4.232 38.538 1.00 72.88 227 VAL A CA 1
ATOM 1736 C C . VAL A 1 227 ? -27.809 4.270 37.560 1.00 72.88 227 VAL A C 1
ATOM 1738 O O . VAL A 1 227 ? -27.625 4.577 36.382 1.00 72.88 227 VAL A O 1
ATOM 1741 N N . GLY A 1 228 ? -29.041 4.071 38.042 1.00 75.44 228 GLY A N 1
ATOM 1742 C CA . GLY A 1 228 ? -30.247 4.145 37.206 1.00 75.44 228 GLY A CA 1
ATOM 1743 C C . GLY A 1 228 ? -30.506 5.539 36.617 1.00 75.44 228 GLY A C 1
ATOM 1744 O O . GLY A 1 228 ? -30.938 5.654 35.469 1.00 75.44 228 GLY A O 1
ATOM 1745 N N . ALA A 1 229 ? -30.180 6.605 37.357 1.00 83.94 229 ALA A N 1
ATOM 1746 C CA . ALA A 1 229 ? -30.353 7.980 36.886 1.00 83.94 229 ALA A CA 1
ATOM 1747 C C . ALA A 1 229 ? -29.399 8.325 35.727 1.00 83.94 229 ALA A C 1
ATOM 1749 O O . ALA A 1 229 ? -29.801 9.009 34.786 1.00 83.94 229 ALA A O 1
ATOM 1750 N N . VAL A 1 230 ? -28.164 7.807 35.759 1.00 81.75 230 VAL A N 1
ATOM 1751 C CA . VAL A 1 230 ? -27.165 8.004 34.693 1.00 81.75 230 VAL A CA 1
ATOM 1752 C C . VAL A 1 230 ? -27.540 7.231 33.425 1.00 81.75 230 VAL A C 1
ATOM 1754 O O . VAL A 1 230 ? -27.413 7.749 32.319 1.00 81.75 230 VAL A O 1
ATOM 1757 N N . ILE A 1 231 ? -28.062 6.008 33.562 1.00 78.50 231 ILE A N 1
ATOM 1758 C CA . ILE A 1 231 ? -28.520 5.221 32.406 1.00 78.50 231 ILE A CA 1
ATOM 1759 C C . ILE A 1 231 ? -29.705 5.918 31.726 1.00 78.50 231 ILE A C 1
ATOM 1761 O O . ILE A 1 231 ? -29.709 6.070 30.505 1.00 78.50 231 ILE A O 1
ATOM 1765 N N . ASN A 1 232 ? -30.672 6.418 32.501 1.00 82.94 232 ASN A N 1
ATOM 1766 C CA . ASN A 1 232 ? -31.819 7.143 31.952 1.00 82.94 232 ASN A CA 1
ATOM 1767 C C . ASN A 1 232 ? -31.419 8.457 31.268 1.00 82.94 232 ASN A C 1
ATOM 1769 O O . ASN A 1 232 ? -31.989 8.794 30.227 1.00 82.94 232 ASN A O 1
ATOM 1773 N N . SER A 1 233 ? -30.434 9.189 31.794 1.00 87.44 233 SER A N 1
ATOM 1774 C CA . SER A 1 233 ? -29.968 10.425 31.161 1.00 87.44 233 SER A CA 1
ATOM 1775 C C . SER A 1 233 ? -29.211 10.157 29.856 1.00 87.44 233 SER A C 1
ATOM 1777 O O . SER A 1 233 ? -29.454 10.858 28.874 1.00 87.44 233 SER A O 1
ATOM 1779 N N . ILE A 1 234 ? -28.389 9.102 29.785 1.00 85.88 234 ILE A N 1
ATOM 1780 C CA . ILE A 1 234 ? -27.711 8.694 28.543 1.00 85.88 234 ILE A CA 1
ATOM 1781 C C . ILE A 1 234 ? -28.722 8.213 27.499 1.00 85.88 234 ILE A C 1
ATOM 1783 O O . ILE A 1 234 ? -28.628 8.605 26.340 1.00 85.88 234 ILE A O 1
ATOM 1787 N N . LEU A 1 235 ? -29.712 7.403 27.886 1.00 88.00 235 LEU A N 1
ATOM 1788 C CA . LEU A 1 235 ? -30.718 6.876 26.957 1.00 88.00 235 LEU A CA 1
ATOM 1789 C C . LEU A 1 235 ? -31.624 7.996 26.418 1.00 88.00 235 LEU A C 1
ATOM 1791 O O . LEU A 1 235 ? -31.952 8.017 25.229 1.00 88.00 235 LEU A O 1
ATOM 1795 N N . THR A 1 236 ? -31.938 8.988 27.255 1.00 88.50 236 THR A N 1
ATOM 1796 C CA . THR A 1 236 ? -32.646 10.217 26.854 1.00 88.50 236 THR A CA 1
ATOM 1797 C C . THR A 1 236 ? -31.789 11.092 25.928 1.00 88.50 236 THR A C 1
ATOM 1799 O O . THR A 1 236 ? -32.270 11.574 24.904 1.00 88.50 236 THR A O 1
ATOM 1802 N N . ALA A 1 237 ? -30.497 11.261 26.219 1.00 90.00 237 ALA A N 1
ATOM 1803 C CA . ALA A 1 237 ? -29.587 12.032 25.371 1.00 90.00 237 ALA A CA 1
ATOM 1804 C C . ALA A 1 237 ? -29.344 11.356 24.008 1.00 90.00 237 ALA A C 1
ATOM 1806 O O . ALA A 1 237 ? -29.385 12.012 22.965 1.00 90.00 237 ALA A O 1
ATOM 1807 N N . ALA A 1 238 ? -29.146 10.036 23.997 1.00 87.81 238 ALA A N 1
ATOM 1808 C CA . ALA A 1 238 ? -28.938 9.250 22.786 1.00 87.81 238 ALA A CA 1
ATOM 1809 C C . ALA A 1 238 ? -30.187 9.238 21.894 1.00 87.81 238 ALA A C 1
ATOM 1811 O O . ALA A 1 238 ? -30.075 9.390 20.677 1.00 87.81 238 ALA A O 1
ATOM 1812 N N . SER A 1 239 ? -31.382 9.124 22.483 1.00 89.12 239 SER A N 1
ATOM 1813 C CA . SER A 1 239 ? -32.641 9.238 21.735 1.00 89.12 239 SER A CA 1
ATOM 1814 C C . SER A 1 239 ? -32.855 10.650 21.177 1.00 89.12 239 SER A C 1
ATOM 1816 O O . SER A 1 239 ? -33.271 10.781 20.025 1.00 89.12 239 SER A O 1
ATOM 1818 N N . GLY A 1 240 ? -32.474 11.699 21.914 1.00 86.88 240 GLY A N 1
ATOM 1819 C CA . GLY A 1 240 ? -32.450 13.074 21.402 1.00 86.88 240 GLY A CA 1
ATOM 1820 C C . GLY A 1 240 ? -31.521 13.256 20.191 1.00 86.88 240 GLY A C 1
ATOM 1821 O O . GLY A 1 240 ? -31.916 13.856 19.190 1.00 86.88 240 GLY A O 1
ATOM 1822 N N . LEU A 1 241 ? -30.312 12.684 20.236 1.00 86.69 241 LEU A N 1
ATOM 1823 C CA . LEU A 1 241 ? -29.354 12.722 19.123 1.00 86.69 241 LEU A CA 1
ATOM 1824 C C . LEU A 1 241 ? -29.828 11.914 17.904 1.00 86.69 241 LEU A C 1
ATOM 1826 O O . LEU A 1 241 ? -29.724 12.390 16.772 1.00 86.69 241 LEU A O 1
ATOM 1830 N N . ALA A 1 242 ? -30.403 10.726 18.114 1.00 88.00 242 ALA A N 1
ATOM 1831 C CA . ALA A 1 242 ? -30.911 9.879 17.034 1.00 88.00 242 ALA A CA 1
ATOM 1832 C C . ALA A 1 242 ? -32.070 10.540 16.261 1.00 88.00 242 ALA A C 1
ATOM 1834 O O . ALA A 1 242 ? -32.147 10.422 15.035 1.00 88.00 242 ALA A O 1
ATOM 1835 N N . MET A 1 243 ? -32.945 11.284 16.949 1.00 84.50 243 MET A N 1
ATOM 1836 C CA . MET A 1 243 ? -34.020 12.045 16.298 1.00 84.50 243 MET A CA 1
ATOM 1837 C C . MET A 1 243 ? -33.498 13.236 15.481 1.00 84.50 243 MET A C 1
ATOM 1839 O O . MET A 1 243 ? -34.130 13.619 14.496 1.00 84.50 243 MET A O 1
ATOM 1843 N N . ASN A 1 244 ? -32.339 13.796 15.842 1.00 77.56 244 ASN A N 1
ATOM 1844 C CA . ASN A 1 244 ? -31.726 14.903 15.108 1.00 77.56 244 ASN A CA 1
ATOM 1845 C C . ASN A 1 244 ? -31.018 14.414 13.827 1.00 77.56 244 ASN A C 1
ATOM 1847 O O . ASN A 1 244 ? -31.189 14.996 12.759 1.00 77.56 244 ASN A O 1
ATOM 1851 N N . LEU A 1 245 ? -30.331 13.265 13.889 1.00 78.38 245 LEU A N 1
ATOM 1852 C CA . LEU A 1 245 ? -29.659 12.665 12.727 1.00 78.38 245 LEU A CA 1
ATOM 1853 C C . LEU A 1 245 ? -30.642 12.106 11.680 1.00 78.38 245 LEU A C 1
ATOM 1855 O O . LEU A 1 245 ? -30.385 12.208 10.482 1.00 78.38 245 LEU A O 1
ATOM 1859 N N . LYS A 1 246 ? -31.811 11.593 12.091 1.00 68.50 246 LYS A N 1
ATOM 1860 C CA . LYS A 1 246 ? -32.828 11.079 11.150 1.00 68.50 246 LYS A CA 1
ATOM 1861 C C . LYS A 1 246 ? -33.490 12.180 10.301 1.00 68.50 246 LYS A C 1
ATOM 1863 O O . LYS A 1 246 ? -34.001 11.890 9.223 1.00 68.50 246 LYS A O 1
ATOM 1868 N N . LYS A 1 247 ? -33.440 13.446 10.739 1.00 59.56 247 LYS A N 1
ATOM 1869 C CA . LYS A 1 247 ? -33.883 14.606 9.941 1.00 59.56 247 LYS A CA 1
ATOM 1870 C C . LYS A 1 247 ? -32.873 15.033 8.869 1.00 59.56 247 LYS A C 1
ATOM 1872 O O . LYS A 1 247 ? -33.268 15.746 7.954 1.00 59.56 247 LYS A O 1
ATOM 1877 N N . ALA A 1 248 ? -31.615 14.599 8.960 1.00 56.88 248 ALA A N 1
ATOM 1878 C CA . ALA A 1 248 ? -30.572 14.946 7.995 1.00 56.88 248 ALA A CA 1
ATOM 1879 C C . ALA A 1 248 ? -30.492 13.978 6.797 1.00 56.88 248 ALA A C 1
ATOM 1881 O O . ALA A 1 248 ? -30.019 14.379 5.740 1.00 56.88 248 ALA A O 1
ATOM 1882 N N . ASP A 1 249 ? -30.971 12.734 6.934 1.00 61.16 249 ASP A N 1
ATOM 1883 C CA . ASP A 1 249 ? -30.807 11.692 5.899 1.00 61.16 249 ASP A CA 1
ATOM 1884 C C . ASP A 1 249 ? -32.101 11.369 5.121 1.00 61.16 249 ASP A C 1
ATOM 1886 O O . ASP A 1 249 ? -32.082 10.721 4.079 1.00 61.16 249 ASP A O 1
ATOM 1890 N N . THR A 1 250 ? -33.261 11.850 5.587 1.00 55.06 250 THR A N 1
ATOM 1891 C CA . THR A 1 250 ? -34.554 11.643 4.906 1.00 55.06 250 THR A CA 1
ATOM 1892 C C . THR A 1 250 ? -35.102 12.962 4.367 1.00 55.06 250 THR A C 1
ATOM 1894 O O . THR A 1 250 ? -36.090 13.488 4.873 1.00 55.06 250 THR A O 1
ATOM 1897 N N . GLY A 1 251 ? -34.464 13.528 3.341 1.00 51.69 251 GLY A N 1
ATOM 1898 C CA . GLY A 1 251 ? -35.066 14.653 2.626 1.00 51.69 251 GLY A CA 1
ATOM 1899 C C . GLY A 1 251 ? -34.128 15.464 1.746 1.00 51.69 251 GLY A C 1
ATOM 1900 O O . GLY A 1 251 ? -33.446 16.357 2.221 1.00 51.69 251 GLY A O 1
ATOM 1901 N N . ASP A 1 252 ? -34.267 15.242 0.441 1.00 50.03 252 ASP A N 1
ATOM 1902 C CA . ASP A 1 252 ? -34.052 16.230 -0.615 1.00 50.03 252 ASP A CA 1
ATOM 1903 C C . ASP A 1 252 ? -32.596 16.565 -1.011 1.00 50.03 252 ASP A C 1
ATOM 1905 O O . ASP A 1 252 ? -31.906 17.396 -0.431 1.00 50.03 252 ASP A O 1
ATOM 1909 N N . LYS A 1 253 ? -32.207 16.066 -2.195 1.00 50.47 253 LYS A N 1
ATOM 1910 C CA . LYS A 1 253 ? -31.251 16.725 -3.106 1.00 50.47 253 LYS A CA 1
ATOM 1911 C C . LYS A 1 253 ? -31.810 18.072 -3.622 1.00 50.47 253 LYS A C 1
ATOM 1913 O O . LYS A 1 253 ? -31.714 18.354 -4.819 1.00 50.47 253 LYS A O 1
ATOM 1918 N N . LYS A 1 254 ? -32.424 18.894 -2.768 1.00 53.81 254 LYS A N 1
ATOM 1919 C CA . LYS A 1 254 ? -32.766 20.285 -3.083 1.00 53.81 254 LYS A CA 1
ATOM 1920 C C . LYS A 1 254 ? -31.715 21.176 -2.457 1.00 53.81 254 LYS A C 1
ATOM 1922 O O . LYS A 1 254 ? -31.366 21.015 -1.295 1.00 53.81 254 LYS A O 1
ATOM 1927 N N . GLY A 1 255 ? -31.176 22.055 -3.296 1.00 52.22 255 GLY A N 1
ATOM 1928 C CA . GLY A 1 255 ? -30.054 22.923 -2.982 1.00 52.22 255 GLY A CA 1
ATOM 1929 C C . GLY A 1 255 ? -30.208 23.589 -1.622 1.00 52.22 255 GLY A C 1
ATOM 1930 O O . GLY A 1 255 ? -31.240 24.181 -1.312 1.00 52.22 255 GLY A O 1
ATOM 1931 N N . VAL A 1 256 ? -29.148 23.482 -0.829 1.00 53.03 256 VAL A N 1
ATOM 1932 C CA . VAL A 1 256 ? -28.971 24.261 0.386 1.00 53.03 256 VAL A CA 1
ATOM 1933 C C . VAL A 1 256 ? -28.869 25.727 -0.038 1.00 53.03 256 VAL A C 1
ATOM 1935 O O . VAL A 1 256 ? -27.844 26.159 -0.558 1.00 53.03 256 VAL A O 1
ATOM 1938 N N . VAL A 1 257 ? -29.948 26.487 0.145 1.00 52.47 257 VAL A N 1
ATOM 1939 C CA . VAL A 1 257 ? -29.915 27.949 0.056 1.00 52.47 257 VAL A CA 1
ATOM 1940 C C . VAL A 1 257 ? -29.398 28.448 1.401 1.00 52.47 257 VAL A C 1
ATOM 1942 O O . VAL A 1 257 ? -30.147 28.540 2.373 1.00 52.47 257 VAL A O 1
ATOM 1945 N N . VAL A 1 258 ? -28.095 28.711 1.479 1.00 50.72 258 VAL A N 1
ATOM 1946 C CA . VAL A 1 258 ? -27.500 29.386 2.635 1.00 50.72 258 VAL A CA 1
ATOM 1947 C C . VAL A 1 258 ? -27.814 30.873 2.498 1.00 50.72 258 VAL A C 1
ATOM 1949 O O . VAL A 1 258 ? -27.271 31.545 1.627 1.00 50.72 258 VAL A O 1
ATOM 1952 N N . LYS A 1 259 ? -28.713 31.391 3.337 1.00 46.97 259 LYS A N 1
ATOM 1953 C CA . LYS A 1 259 ? -28.952 32.834 3.446 1.00 46.97 259 LYS A CA 1
ATOM 1954 C C . LYS A 1 259 ? -27.863 33.456 4.320 1.00 46.97 259 LYS A C 1
ATOM 1956 O O . LYS A 1 259 ? -27.826 33.200 5.521 1.00 46.97 259 LYS A O 1
ATOM 1961 N N . ILE A 1 260 ? -26.999 34.271 3.718 1.00 54.66 260 ILE A N 1
ATOM 1962 C CA . ILE A 1 260 ? -26.086 35.185 4.415 1.00 54.66 260 ILE A CA 1
ATOM 1963 C C . ILE A 1 260 ? -26.484 36.596 3.971 1.00 54.66 260 ILE A C 1
ATOM 1965 O O . ILE A 1 260 ? -26.149 37.012 2.869 1.00 54.66 260 ILE A O 1
ATOM 1969 N N . GLY A 1 261 ? -27.231 37.315 4.811 1.00 75.19 261 GLY A N 1
ATOM 1970 C CA . GLY A 1 261 ? -27.716 38.667 4.501 1.00 75.19 261 GLY A CA 1
ATOM 1971 C C . GLY A 1 261 ? -28.976 38.720 3.623 1.00 75.19 261 GLY A C 1
ATOM 1972 O O . GLY A 1 261 ? -29.704 37.735 3.499 1.00 75.19 261 GLY A O 1
ATOM 1973 N N . GLU A 1 262 ? -29.251 39.903 3.064 1.00 70.06 262 GLU A N 1
ATOM 1974 C CA . GLU A 1 262 ? -30.469 40.224 2.295 1.00 70.06 262 GLU A CA 1
ATOM 1975 C C . GLU A 1 262 ? -30.422 39.806 0.814 1.00 70.06 262 GLU A C 1
ATOM 1977 O O . GLU A 1 262 ? -31.405 39.996 0.101 1.00 70.06 262 GLU A O 1
ATOM 1982 N N . GLU A 1 263 ? -29.337 39.190 0.339 1.00 49.97 263 GLU A N 1
ATOM 1983 C CA . GLU A 1 263 ? -29.250 38.744 -1.055 1.00 49.97 263 GLU A CA 1
ATOM 1984 C C . GLU A 1 263 ? -29.527 37.242 -1.213 1.00 49.97 263 GLU A C 1
ATOM 1986 O O . GLU A 1 263 ? -28.864 36.373 -0.641 1.00 49.97 263 GLU A O 1
ATOM 1991 N N . GLU A 1 264 ? -30.551 36.934 -2.012 1.00 44.22 264 GLU A N 1
ATOM 1992 C CA . GLU A 1 264 ? -31.023 35.585 -2.311 1.00 44.22 264 GLU A CA 1
ATOM 1993 C C . GLU A 1 264 ? -30.334 35.049 -3.579 1.00 44.22 264 GLU A C 1
ATOM 1995 O O . GLU A 1 264 ? -30.766 35.313 -4.699 1.00 44.22 264 GLU A O 1
ATOM 2000 N N . PHE A 1 265 ? -29.269 34.257 -3.427 1.00 47.84 265 PHE A N 1
ATOM 2001 C CA . PHE A 1 265 ? -28.667 33.544 -4.560 1.00 47.84 265 PHE A CA 1
ATOM 2002 C C . PHE A 1 265 ? -29.378 32.207 -4.811 1.00 47.84 265 PHE A C 1
ATOM 2004 O O . PHE A 1 265 ? -29.208 31.233 -4.073 1.00 47.84 265 PHE A O 1
ATOM 2011 N N . LYS A 1 266 ? -30.153 32.137 -5.901 1.00 44.09 266 LYS A N 1
ATOM 2012 C CA . LYS A 1 266 ? -30.662 30.877 -6.461 1.00 44.09 266 LYS A CA 1
ATOM 2013 C C . LYS A 1 266 ? -29.602 30.259 -7.367 1.00 44.09 266 LYS A C 1
ATOM 2015 O O . LYS A 1 266 ? -29.236 30.821 -8.393 1.00 44.09 266 LYS A O 1
ATOM 2020 N N . SER A 1 267 ? -29.116 29.077 -6.994 1.00 49.16 267 SER A N 1
ATOM 2021 C CA . SER A 1 267 ? -28.312 28.250 -7.893 1.00 49.16 267 SER A CA 1
ATOM 2022 C C . SER A 1 267 ? -29.242 27.602 -8.919 1.00 49.16 267 SER A C 1
ATOM 2024 O O . SER A 1 267 ? -29.871 26.576 -8.649 1.00 49.16 267 SER A O 1
ATOM 2026 N N . ASP A 1 268 ? -29.356 28.220 -10.094 1.00 47.31 268 ASP A N 1
ATOM 2027 C CA . ASP A 1 268 ? -29.990 27.597 -11.250 1.00 47.31 268 ASP A CA 1
ATOM 2028 C C . ASP A 1 268 ? -29.129 26.422 -11.709 1.00 47.31 268 ASP A C 1
ATOM 2030 O O . ASP A 1 268 ? -28.106 26.566 -12.383 1.00 47.31 268 ASP A O 1
ATOM 2034 N N . LYS A 1 269 ? -29.562 25.217 -11.338 1.00 49.31 269 LYS A N 1
ATOM 2035 C CA . LYS A 1 269 ? -29.018 23.958 -11.841 1.00 49.31 269 LYS A CA 1
ATOM 2036 C C . LYS A 1 269 ? -29.446 23.784 -13.301 1.00 49.31 269 LYS A C 1
ATOM 2038 O O . LYS A 1 269 ? -30.361 23.027 -13.617 1.00 49.31 269 LYS A O 1
ATOM 2043 N N . LYS A 1 270 ? -28.797 24.533 -14.192 1.00 47.16 270 LYS A N 1
ATOM 2044 C CA . LYS A 1 270 ? -28.998 24.470 -15.637 1.00 47.16 270 LYS A CA 1
ATOM 2045 C C . LYS A 1 270 ? -28.262 23.254 -16.212 1.00 47.16 270 LYS A C 1
ATOM 2047 O O . LYS A 1 270 ? -27.054 23.102 -16.055 1.00 47.16 270 LYS A O 1
ATOM 2052 N N . THR A 1 271 ? -29.040 22.440 -16.928 1.00 43.72 271 THR A N 1
ATOM 2053 C CA . THR A 1 271 ? -28.652 21.502 -18.000 1.00 43.72 271 THR A CA 1
ATOM 2054 C C . THR A 1 271 ? -27.837 20.259 -17.626 1.00 43.72 271 THR A C 1
ATOM 2056 O O . THR A 1 271 ? -26.645 20.165 -17.892 1.00 43.72 271 THR A O 1
ATOM 2059 N N . ALA A 1 272 ? -28.540 19.226 -17.149 1.00 41.22 272 ALA A N 1
ATOM 2060 C CA . ALA A 1 272 ? -28.222 17.858 -17.553 1.00 41.22 272 ALA A CA 1
ATOM 2061 C C . ALA A 1 272 ? -28.906 17.591 -18.906 1.00 41.22 272 ALA A C 1
ATOM 2063 O O . ALA A 1 272 ? -30.120 17.746 -19.036 1.00 41.22 272 ALA A O 1
ATOM 2064 N N . SER A 1 273 ? -28.094 17.260 -19.906 1.00 44.44 273 SER A N 1
ATOM 2065 C CA . SER A 1 273 ? -28.500 16.907 -21.267 1.00 44.44 273 SER A CA 1
ATOM 2066 C C . SER A 1 273 ? -29.379 15.640 -21.271 1.00 44.44 273 SER A C 1
ATOM 2068 O O . SER A 1 273 ? -29.031 14.685 -20.571 1.00 44.44 273 SER A O 1
ATOM 2070 N N . PRO A 1 274 ? -30.500 15.593 -22.015 1.00 48.94 274 PRO A N 1
ATOM 2071 C CA . PRO A 1 274 ? -31.327 14.394 -22.121 1.00 48.94 274 PRO A CA 1
ATOM 2072 C C . PRO A 1 274 ? -30.609 13.288 -22.911 1.00 48.94 274 PRO A C 1
ATOM 2074 O O . PRO A 1 274 ? -30.034 13.525 -23.973 1.00 48.94 274 PRO A O 1
ATOM 2077 N N . ALA A 1 275 ? -30.648 12.072 -22.365 1.00 47.25 275 ALA A N 1
ATOM 2078 C CA . ALA A 1 275 ? -30.151 10.857 -22.998 1.00 47.25 275 ALA A CA 1
ATOM 2079 C C . ALA A 1 275 ? -30.951 10.516 -24.279 1.00 47.25 275 ALA A C 1
ATOM 2081 O O . ALA A 1 275 ? -32.151 10.801 -24.342 1.00 47.25 275 ALA A O 1
ATOM 2082 N N . PRO A 1 276 ? -30.307 9.917 -25.299 1.00 49.88 276 PRO A N 1
ATOM 2083 C CA . PRO A 1 276 ? -30.927 9.610 -26.584 1.00 49.88 276 PRO A CA 1
ATOM 2084 C C . PRO A 1 276 ? -31.959 8.480 -26.476 1.00 49.88 276 PRO A C 1
ATOM 2086 O O . PRO A 1 276 ? -31.758 7.492 -25.772 1.00 49.88 276 PRO A O 1
ATOM 2089 N N . ALA A 1 277 ? -33.062 8.664 -27.201 1.00 50.12 277 ALA A N 1
ATOM 2090 C CA . ALA A 1 277 ? -34.212 7.775 -27.272 1.00 50.12 277 ALA A CA 1
ATOM 2091 C C . ALA A 1 277 ? -33.868 6.373 -27.808 1.00 50.12 277 ALA A C 1
ATOM 2093 O O . ALA A 1 277 ? -33.123 6.223 -28.777 1.00 50.12 277 ALA A O 1
ATOM 2094 N N . GLU A 1 278 ? -34.475 5.357 -27.191 1.00 52.97 278 GLU A N 1
ATOM 2095 C CA . GLU A 1 278 ? -34.509 3.978 -27.677 1.00 52.97 278 GLU A CA 1
ATOM 2096 C C . GLU A 1 278 ? -35.219 3.884 -29.045 1.00 52.97 278 GLU A C 1
ATOM 2098 O O . GLU A 1 278 ? -36.263 4.514 -29.246 1.00 52.97 278 GLU A O 1
ATOM 2103 N N . PRO A 1 279 ? -34.706 3.081 -29.995 1.00 57.22 279 PRO A N 1
ATOM 2104 C CA . PRO A 1 279 ? -35.365 2.858 -31.274 1.00 57.22 279 PRO A CA 1
ATOM 2105 C C . PRO A 1 279 ? -36.596 1.950 -31.130 1.00 57.22 279 PRO A C 1
ATOM 2107 O O . PRO A 1 279 ? -36.528 0.825 -30.631 1.00 57.22 279 PRO A O 1
ATOM 2110 N N . GLN A 1 280 ? -37.729 2.453 -31.623 1.00 45.94 280 GLN A N 1
ATOM 2111 C CA . GLN A 1 280 ? -38.998 1.741 -31.754 1.00 45.94 280 GLN A CA 1
ATOM 2112 C C . GLN A 1 280 ? -38.853 0.492 -32.640 1.00 45.94 280 GLN A C 1
ATOM 2114 O O . GLN A 1 280 ? -38.337 0.554 -33.754 1.00 45.94 280 GLN A O 1
ATOM 2119 N N . LYS A 1 281 ? -39.373 -0.644 -32.157 1.00 51.12 281 LYS A N 1
ATOM 2120 C CA . LYS A 1 281 ? -39.592 -1.862 -32.949 1.00 51.12 281 LYS A CA 1
ATOM 2121 C C . LYS A 1 281 ? -40.639 -1.600 -34.035 1.00 51.12 281 LYS A C 1
ATOM 2123 O O . LYS A 1 281 ? -41.821 -1.451 -33.734 1.00 51.12 281 LYS A O 1
ATOM 2128 N N . THR A 1 282 ? -40.220 -1.625 -35.294 1.00 53.62 282 THR A N 1
ATOM 2129 C CA . THR A 1 282 ? -41.105 -1.680 -36.462 1.00 53.62 282 THR A CA 1
ATOM 2130 C C . THR A 1 282 ? -41.709 -3.081 -36.578 1.00 53.62 282 THR A C 1
ATOM 2132 O O . THR A 1 282 ? -41.013 -4.061 -36.838 1.00 53.62 282 THR A O 1
ATOM 2135 N N . GLN A 1 283 ? -43.019 -3.178 -36.365 1.00 45.56 283 GLN A N 1
ATOM 2136 C CA . GLN A 1 283 ? -43.819 -4.379 -36.590 1.00 45.56 283 GLN A CA 1
ATOM 2137 C C . GLN A 1 283 ? -44.206 -4.416 -38.079 1.00 45.56 283 GLN A C 1
ATOM 2139 O O . GLN A 1 283 ? -45.156 -3.765 -38.504 1.00 45.56 283 GLN A O 1
ATOM 2144 N N . GLY A 1 284 ? -43.416 -5.115 -38.895 1.00 55.50 284 GLY A N 1
ATOM 2145 C CA . GLY A 1 284 ? -43.713 -5.349 -40.309 1.00 55.50 284 GLY A CA 1
ATOM 2146 C C . GLY A 1 284 ? -44.618 -6.566 -40.479 1.00 55.50 284 GLY A C 1
ATOM 2147 O O . GLY A 1 284 ? -44.151 -7.698 -40.390 1.00 55.50 284 GLY A O 1
ATOM 2148 N N . GLY A 1 285 ? -45.911 -6.330 -40.707 1.00 55.16 285 GLY A N 1
ATOM 2149 C CA . GLY A 1 285 ? -46.841 -7.339 -41.204 1.00 55.16 285 GLY A CA 1
ATOM 2150 C C . GLY A 1 285 ? -46.697 -7.482 -42.716 1.00 55.16 285 GLY A C 1
ATOM 2151 O O . GLY A 1 285 ? -46.805 -6.492 -43.433 1.00 55.16 285 GLY A O 1
ATOM 2152 N N . ASN A 1 286 ? -46.472 -8.707 -43.194 1.00 60.69 286 ASN A N 1
ATOM 2153 C CA . ASN A 1 286 ? -46.514 -9.034 -44.617 1.00 60.69 286 ASN A CA 1
ATOM 2154 C C . ASN A 1 286 ? -47.708 -9.963 -44.870 1.00 60.69 286 ASN A C 1
ATOM 2156 O O . ASN A 1 286 ? -47.722 -11.111 -44.427 1.00 60.69 286 ASN A O 1
ATOM 2160 N N . GLN A 1 287 ? -48.725 -9.423 -45.543 1.00 54.75 287 GLN A N 1
ATOM 2161 C CA . GLN A 1 287 ? -49.852 -10.162 -46.105 1.00 54.75 287 GLN A CA 1
ATOM 2162 C C . GLN A 1 287 ? -49.401 -10.857 -47.396 1.00 54.75 287 GLN A C 1
ATOM 2164 O O . GLN A 1 287 ? -48.806 -10.224 -48.266 1.00 54.75 287 GLN A O 1
ATOM 2169 N N . MET A 1 288 ? -49.706 -12.149 -47.520 1.00 54.94 288 MET A N 1
ATOM 2170 C CA . MET A 1 288 ? -49.728 -12.870 -48.797 1.00 54.94 288 MET A CA 1
ATOM 2171 C C . MET A 1 288 ? -51.057 -12.603 -49.513 1.00 54.94 288 MET A C 1
ATOM 2173 O O . MET A 1 288 ? -52.104 -12.711 -48.870 1.00 54.94 288 MET A O 1
ATOM 2177 N N . PRO A 1 289 ? -51.054 -12.380 -50.832 1.00 68.62 289 PRO A N 1
ATOM 2178 C CA . PRO A 1 289 ? -52.145 -12.794 -51.695 1.00 68.62 289 PRO A CA 1
ATOM 2179 C C . PRO A 1 289 ? -51.817 -14.114 -52.410 1.00 68.62 289 PRO A C 1
ATOM 2181 O O . PRO A 1 289 ? -50.651 -14.437 -52.651 1.00 68.62 289 PRO A O 1
ATOM 2184 N N . ALA A 1 290 ? -52.886 -14.863 -52.681 1.00 65.12 290 ALA A N 1
ATOM 2185 C CA . ALA A 1 290 ? -52.930 -16.119 -53.426 1.00 65.12 290 ALA A CA 1
ATOM 2186 C C . ALA A 1 290 ? -52.745 -15.923 -54.938 1.00 65.12 290 ALA A C 1
ATOM 2188 O O . ALA A 1 290 ? -53.043 -14.809 -55.428 1.00 65.12 290 ALA A O 1
#

Organism: Dunaliella tertiolecta (NCBI:txid3047)

Sequence (290 aa):
MAPGMVPPQMVPGTVPYQPYMMPMPGAAPPMMPGYVVPDRFGLAPPPLIHDSPYVAVKPRGPLMGPKPGEGPPGPDFGDKHPGMFYHVPHKTTGLQGAANKLALAANPNIGMSPHKIFMVYYDPDIDGLDFDGFSQLLDHLEVDINEAKKAELFARFDPDNSKVITFVEFEAAYGHLQKILVTQTLKEAGMTKQRMYLMLAYAIMLLLLMFVFIFVGVTAFTGTGTVGAVINSILTAASGLAMNLKKADTGDKKGVVVKIGEEEFKSDKKTASPAPAEPQKTQGGNQMPA

Foldse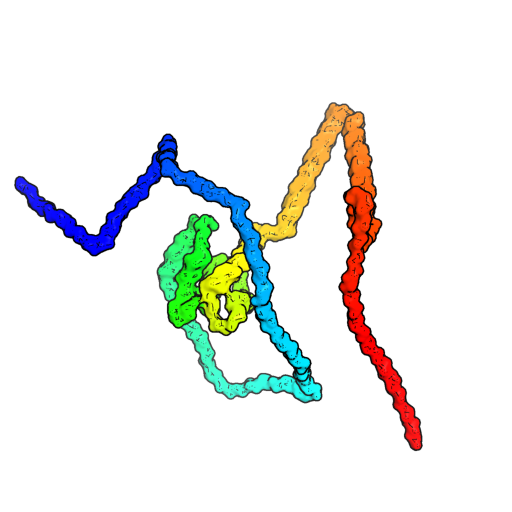ek 3Di:
DDDDDDDDDDDPPDDDPDPPDDPDPPDDPPDDPDPDDPDPPPDDPPPPPDDDPPPPPDPDPDDPDDDPPDDPPDPPPPDDDDDPPPPVPPPPPPPVVVVVLVVVVPCPPPPQDLVNLQVVLQDPVLQAHALVSQVVSCVSLVQDDDPVVSVVLQCVLCVVPSNGRHSVSSVVCVVVVVVSSVVVVCVVVVVDVVVVVVVVVVVVVVVVVVVVVVLVVCCVPVDDPDSVVVVVVVVVVVVVVVVVVVVVPPDDPPDDQDDDPDDGDDDPPDDDDDDDDDDDDDDDDDDDDD

pLDDT: mean 71.99, std 19.6, range [37.0, 98.25]

Secondary structure (DSSP, 8-state):
-PPPPPPPPPPTT--------PPPTTPPPP--TT-----TT--PPPP----------PPPPP--PPPTT-PPPP----S---------------THHHHHHHHHTT-TT----HHHHHHHH-BTTTTBB-HHHHHHHHHHTT----HHHHHHHHHHH-TT--SSB-HHHHHHHHHHHHHHHHHHHHHHTT--HHHHHHHHHHHHHHHHHHHHHHHHHHHHHH-TTSHHHHHHHHHHHHHHHHHHHHHHHSS---------SS---------PPPPPPPPP------PPP-